Protein 3WDQ (pdb70)

Radius of gyration: 18.55 Å; Cα contacts (8 Å, |Δi|>4): 773; chains: 1; bounding box: 43×51×52 Å

CATH classification: 3.20.20.80

Nearest PDB structures (foldseek):
  3wdr-assembly1_A  TM=1.003E+00  e=2.068E-74  Symbiotic protist of Reticulitermes speratus
  3zm8-assembly1_A  TM=8.825E-01  e=1.360E-32  Podospora anserina S mat+
  6hpf-assembly1_A  TM=9.071E-01  e=1.984E-31  Yunnania penicillata
  6ueh-assembly1_A  TM=8.825E-01  e=6.113E-30  metagenome
  2qha-assembly2_B  TM=8.069E-01  e=5.861E-24  unclassified

Organism: NCBI:txid356864

Sequence (329 aa):
QDWNISSSPVTPSPSAGAQQKLYSFLVQNFQKKIISGAMTLQGGDEESAQTKKEPDWLQQNAGHRPALVGLDFFQTGKGEEWYYNDSRFSKQVVVNGAKKSYWQKGGIPALCWHWRDPSKDTDAFYSPSSGNSATQFDADQAVKSGTAENKAILQDLAVIADQLQDLRDAGVAVLWRPLHEASGKWFWWGYKGADALKKLLWKIEFDYFVKERNNLNNLIWVFTAGTPIEEGIADDWYPGDDMMVDVIGMDIYATQGDHATQQDYFNQCKSSIFKGRKIVAMSECGSVPEEPDLAAPWSFFMPWYNNNYCIPEGSNPYNSLEFWKKTMSSSLVITLDNMPGW

Secondary structure (DSSP, 8-state):
------SS-SSSS--HHHHHHHHHHHHHTTT-EE-EEE---SS-GGGGGHHHHHHHHHHSS-BSEEEEE---SSTT-HHHHT-TTTTTHHHHHHHHHHHTT-EEEEE-----TTSSSS--B-TTSSSS-----HHHHTSTTSHHHHHHHHHHHHHHHHHHHHHHTT--EEEE-STTGGG--BHHHHT-HHHHHHHHHHHHIIIIIIS----EEEEEE--SS-TTGGGG---TTS-SEEEEEE-PSTT-----HHHHHHHHHHTTT-SEEEEEEESSPPPP-TTS--SBEEE-SGGGTS--SSS-SS-HHHHHHHHH-TTEEBGGG----

Structure (mmCIF, N/CA/C/O backbone):
data_3WDQ
#
_entry.id   3WDQ
#
_cell.length_a   45.503
_cell.length_b   61.405
_cell.length_c   57.806
_cell.angle_alpha   90.00
_cell.angle_beta   92.74
_cell.angle_gamma   90.00
#
_symmetry.space_group_name_H-M   'P 1 21 1'
#
loop_
_entity.id
_entity.type
_entity.pdbx_description
1 polymer Beta-mannanase
2 non-polymer 2-acetamido-2-deoxy-beta-D-glucopyranose
3 non-polymer 'SODIUM ION'
4 non-polymer 'MAGNESIUM ION'
5 water water
#
loop_
_atom_site.group_PDB
_atom_site.id
_atom_site.type_symbol
_atom_site.label_atom_id
_atom_site.label_alt_id
_atom_site.label_comp_id
_atom_site.label_asym_id
_atom_site.label_entity_id
_atom_site.label_seq_id
_atom_site.pdbx_PDB_ins_code
_atom_site.Cartn_x
_atom_site.Cartn_y
_atom_site.Cartn_z
_atom_site.occupancy
_atom_site.B_iso_or_equiv
_atom_site.auth_seq_id
_atom_site.auth_comp_id
_atom_site.auth_asym_id
_atom_site.auth_atom_id
_atom_site.pdbx_PDB_model_num
ATOM 1 N N . GLN A 1 26 ? 32.406 57.766 38.445 1.00 35.60 15 GLN A N 1
ATOM 2 C CA . GLN A 1 26 ? 32.703 57.453 39.878 1.00 36.29 15 GLN A CA 1
ATOM 3 C C . GLN A 1 26 ? 34.097 56.829 40.058 1.00 33.63 15 GLN A C 1
ATOM 4 O O . GLN A 1 26 ? 34.522 55.964 39.279 1.00 29.38 15 GLN A O 1
ATOM 10 N N . ASP A 1 27 ? 34.782 57.278 41.108 1.00 31.79 16 ASP A N 1
ATOM 11 C CA . ASP A 1 27 ? 36.070 56.727 41.504 1.00 29.76 16 ASP A CA 1
ATOM 12 C C . ASP A 1 27 ? 35.959 55.291 42.014 1.00 24.98 16 ASP A C 1
ATOM 13 O O . ASP A 1 27 ? 34.986 54.925 42.657 1.00 25.20 16 ASP A O 1
ATOM 18 N N . TRP A 1 28 ? 36.969 54.478 41.734 1.00 19.85 17 TRP A N 1
ATOM 19 C CA . TRP A 1 28 ? 37.170 53.241 42.477 1.00 17.37 17 TRP A CA 1
ATOM 20 C C . TRP A 1 28 ? 37.652 53.553 43.894 1.00 17.70 17 TRP A C 1
ATOM 21 O O . TRP A 1 28 ? 38.371 54.543 44.113 1.00 18.54 17 TRP A O 1
ATOM 32 N N . ASN A 1 29 ? 37.308 52.687 44.837 1.00 16.52 18 ASN A N 1
ATOM 33 C CA . ASN A 1 29 ? 37.585 52.876 46.247 1.00 17.32 18 ASN A CA 1
ATOM 34 C C . ASN A 1 29 ? 37.791 51.525 46.903 1.00 16.53 18 ASN A C 1
ATOM 35 O O . ASN A 1 29 ? 37.014 51.095 47.739 1.00 15.32 18 ASN A O 1
ATOM 40 N N . ILE A 1 30 ? 38.861 50.849 46.504 1.00 16.49 19 ILE A N 1
ATOM 41 C CA . ILE A 1 30 ? 39.127 49.476 46.910 1.00 16.96 19 ILE A CA 1
ATOM 42 C C . ILE A 1 30 ? 40.082 49.435 48.086 1.00 17.31 19 ILE A C 1
ATOM 43 O O . ILE A 1 30 ? 41.114 50.099 48.064 1.00 20.00 19 ILE A O 1
ATOM 48 N N . SER A 1 31 ? 39.771 48.624 49.092 1.00 17.86 20 SER A N 1
ATOM 49 C CA . SER A 1 31 ? 40.678 48.465 50.233 1.00 18.46 20 SER A CA 1
ATOM 50 C C . SER A 1 31 ? 41.934 47.726 49.837 1.00 18.74 20 SER A C 1
ATOM 51 O O . SER A 1 31 ? 41.868 46.749 49.075 1.00 18.23 20 SER A O 1
ATOM 54 N N . SER A 1 32 ? 43.083 48.150 50.353 1.00 18.26 21 SER A N 1
ATOM 55 C CA . SER A 1 32 ? 44.342 47.434 50.105 1.00 18.60 21 SER A CA 1
ATOM 56 C C . SER A 1 32 ? 44.520 46.195 50.986 1.00 17.16 21 SER A C 1
ATOM 57 O O . SER A 1 32 ? 45.449 45.387 50.773 1.00 18.11 21 SER A O 1
ATOM 60 N N . SER A 1 33 ? 43.658 46.035 51.995 1.00 18.38 22 SER A N 1
ATOM 61 C CA . SER A 1 33 ? 43.635 44.810 52.775 1.00 18.38 22 SER A CA 1
ATOM 62 C C . SER A 1 33 ? 42.301 44.088 52.639 1.00 15.50 22 SER A C 1
ATOM 63 O O . SER A 1 33 ? 41.258 44.695 52.391 1.00 15.65 22 SER A O 1
ATOM 66 N N . PRO A 1 34 ? 42.355 42.776 52.812 1.00 14.23 23 PRO A N 1
ATOM 67 C CA . PRO A 1 34 ? 41.138 41.977 52.702 1.00 14.10 23 PRO A CA 1
ATOM 68 C C . PRO A 1 34 ? 40.272 42.129 53.951 1.00 13.49 23 PRO A C 1
ATOM 69 O O . PRO A 1 34 ? 40.681 42.758 54.964 1.00 14.72 23 PRO A O 1
ATOM 73 N N . VAL A 1 35 ? 39.085 41.541 53.914 1.00 12.64 24 VAL A N 1
ATOM 74 C CA . VAL A 1 35 ? 38.150 41.701 55.050 1.00 13.32 24 VAL A CA 1
ATOM 75 C C . VAL A 1 35 ? 38.525 40.896 56.282 1.00 13.60 24 VAL A C 1
ATOM 76 O O . VAL A 1 35 ? 38.131 41.242 57.403 1.00 14.16 24 VAL A O 1
ATOM 80 N N . THR A 1 36 ? 39.326 39.865 56.105 1.00 13.67 25 THR A N 1
ATOM 81 C CA . THR A 1 36 ? 39.738 39.011 57.208 1.00 14.57 25 THR A CA 1
ATOM 82 C C . THR A 1 36 ? 40.709 39.778 58.090 1.00 15.77 25 THR A C 1
ATOM 83 O O . THR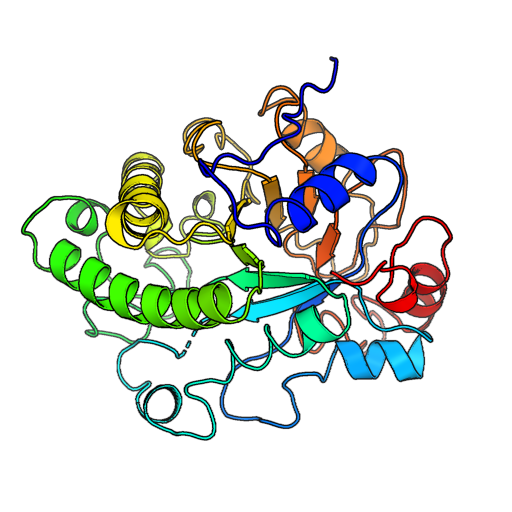 A 1 36 ? 41.713 40.279 57.604 1.00 16.38 25 THR A O 1
ATOM 87 N N . PRO A 1 37 ? 40.417 39.877 59.404 1.00 16.64 26 PRO A N 1
ATOM 88 C CA . PRO A 1 37 ? 41.440 40.484 60.267 1.00 17.95 26 PRO A CA 1
ATOM 89 C C . PRO A 1 37 ? 42.694 39.574 60.365 1.00 17.31 26 PRO A C 1
ATOM 90 O O . PRO A 1 37 ? 42.577 38.374 60.365 1.00 20.40 26 PRO A O 1
ATOM 94 N N . SER A 1 38 ? 43.873 40.157 60.407 1.00 18.29 27 SER A N 1
ATOM 95 C CA . SER A 1 38 ? 45.101 39.397 60.455 1.00 17.78 27 SER A CA 1
ATOM 96 C C . SER A 1 38 ? 45.124 38.296 59.397 1.00 16.20 27 SER A C 1
ATOM 97 O O . SER A 1 38 ? 45.273 37.116 59.718 1.00 15.71 27 SER A O 1
ATOM 100 N N . PRO A 1 39 ? 45.021 38.712 58.127 1.00 14.85 28 PRO A N 1
ATOM 101 C CA . PRO A 1 39 ? 45.097 37.731 57.071 1.00 14.12 28 PRO A CA 1
ATOM 102 C C . PRO A 1 39 ? 46.441 37.002 57.074 1.00 13.70 28 PRO A C 1
ATOM 103 O O . PRO A 1 39 ? 47.478 37.583 57.470 1.00 14.43 28 PRO A O 1
ATOM 107 N N . SER A 1 40 ? 46.464 35.760 56.624 1.00 13.30 29 SER A N 1
ATOM 108 C CA . SER A 1 40 ? 47.714 35.042 56.484 1.00 13.02 29 SER A CA 1
ATOM 109 C C . SER A 1 40 ? 48.638 35.768 55.515 1.00 13.36 29 SER A C 1
ATOM 110 O O . SER A 1 40 ? 48.201 36.557 54.686 1.00 12.95 29 SER A O 1
ATOM 113 N N . ALA A 1 41 ? 49.938 35.486 55.612 1.00 13.59 30 ALA A N 1
ATOM 114 C CA . ALA A 1 41 ? 50.904 36.059 54.683 1.00 14.25 30 ALA A CA 1
ATOM 115 C C . ALA A 1 41 ? 50.494 35.755 53.251 1.00 13.49 30 ALA A C 1
ATOM 116 O O . ALA A 1 41 ? 50.539 36.629 52.385 1.00 13.64 30 ALA A O 1
ATOM 118 N N . GLY A 1 42 ? 50.095 34.513 52.992 1.00 12.86 31 GLY A N 1
ATOM 119 C CA . GLY A 1 42 ? 49.660 34.135 51.651 1.00 12.11 31 GLY A CA 1
ATOM 120 C C . GLY A 1 42 ? 48.419 34.881 51.179 1.00 11.76 31 GLY A C 1
ATOM 121 O O . GLY A 1 42 ? 48.344 35.305 50.021 1.00 11.58 31 GLY A O 1
ATOM 122 N N . ALA A 1 43 ? 47.457 35.084 52.072 1.00 11.59 32 ALA A N 1
ATOM 123 C CA . ALA A 1 43 ? 46.246 35.818 51.701 1.00 12.36 32 ALA A CA 1
ATOM 124 C C . ALA A 1 43 ? 46.526 37.281 51.432 1.00 12.46 32 ALA A C 1
ATOM 125 O O . ALA A 1 43 ? 45.933 37.877 50.509 1.00 12.69 32 ALA A O 1
ATOM 127 N N A GLN A 1 44 ? 47.423 37.862 52.233 0.50 12.73 33 GLN A N 1
ATOM 128 N N B GLN A 1 44 ? 47.415 37.904 52.195 0.50 12.54 33 GLN A N 1
ATOM 129 C CA A GLN A 1 44 ? 47.924 39.217 52.030 0.50 13.14 33 GLN A CA 1
ATOM 130 C CA B GLN A 1 44 ? 47.730 39.282 51.889 0.50 12.94 33 GLN A CA 1
ATOM 131 C C A GLN A 1 44 ? 48.503 39.364 50.616 0.50 12.85 33 GLN A C 1
ATOM 132 C C B GLN A 1 44 ? 48.493 39.387 50.554 0.50 12.64 33 GLN A C 1
ATOM 133 O O A GLN A 1 44 ? 48.161 40.302 49.863 0.50 13.17 33 GLN A O 1
ATOM 134 O O B GLN A 1 44 ? 48.256 40.337 49.775 0.50 12.73 33 GLN A O 1
ATOM 145 N N . LYS A 1 45 ? 49.381 38.426 50.274 1.00 12.50 34 LYS A N 1
ATOM 146 C CA . LYS A 1 45 ? 50.075 38.448 49.000 1.00 12.46 34 LYS A CA 1
ATOM 147 C C . LYS A 1 45 ? 49.083 38.276 47.846 1.00 11.16 34 LYS A C 1
ATOM 148 O O . LYS A 1 45 ? 49.161 38.980 46.827 1.00 11.93 34 LYS A O 1
ATOM 154 N N . LEU A 1 46 ? 48.167 37.320 47.979 1.00 11.68 35 LEU A N 1
ATOM 155 C CA . LEU A 1 46 ? 47.177 37.065 46.941 1.00 11.48 35 LEU A CA 1
ATOM 156 C C . LEU A 1 46 ? 46.257 38.269 46.745 1.00 10.64 35 LEU A C 1
ATOM 157 O O . LEU A 1 46 ? 46.051 38.738 45.622 1.00 10.42 35 LEU A O 1
ATOM 162 N N . TYR A 1 47 ? 45.740 38.836 47.822 1.00 10.48 36 TYR A N 1
ATOM 163 C CA . TYR A 1 47 ? 44.867 39.987 47.728 1.00 10.85 36 TYR A CA 1
ATOM 164 C C . TYR A 1 47 ? 45.612 41.168 47.106 1.00 11.00 36 TYR A C 1
ATOM 165 O O . TYR A 1 47 ? 45.062 41.858 46.245 1.00 11.32 36 TYR A O 1
ATOM 174 N N . SER A 1 48 ? 46.837 41.435 47.565 1.00 11.76 37 SER A N 1
ATOM 175 C CA . SER A 1 48 ? 47.620 42.507 46.988 1.00 11.95 37 SER A CA 1
ATOM 176 C C . SER A 1 48 ? 47.880 42.314 45.523 1.00 12.11 37 SER A C 1
ATOM 177 O O . SER A 1 48 ? 47.870 43.281 44.771 1.00 12.10 37 SER A O 1
ATOM 180 N N . PHE A 1 49 ? 48.157 41.076 45.106 1.00 11.59 38 PHE A N 1
ATOM 181 C CA . PHE A 1 49 ? 48.341 40.789 43.700 1.00 11.35 38 PHE A CA 1
ATOM 182 C C . PHE A 1 49 ? 47.066 41.159 42.910 1.00 10.96 38 PHE A C 1
ATOM 183 O O . PHE A 1 49 ? 47.118 41.759 41.822 1.00 11.12 38 PHE A O 1
ATOM 191 N N . LEU A 1 50 ? 45.920 40.751 43.434 1.00 11.13 39 LEU A N 1
ATOM 192 C CA . LEU A 1 50 ? 44.668 41.117 42.781 1.00 11.35 39 LEU A CA 1
ATOM 193 C C . LEU A 1 50 ? 44.465 42.638 42.719 1.00 11.75 39 LEU A C 1
ATOM 194 O O . LEU A 1 50 ? 44.135 43.177 41.665 1.00 11.28 39 LEU A O 1
ATOM 199 N N . VAL A 1 51 ? 44.681 43.333 43.830 1.00 11.67 40 VAL A N 1
ATOM 200 C CA . VAL A 1 51 ? 44.486 44.804 43.834 1.00 13.07 40 VAL A CA 1
ATOM 201 C C . VAL A 1 51 ? 45.441 45.490 42.865 1.00 13.14 40 VAL A C 1
ATOM 202 O O . VAL A 1 51 ? 45.034 46.395 42.132 1.00 13.94 40 VAL A O 1
ATOM 206 N N . GLN A 1 52 ? 46.704 45.082 42.882 1.00 12.51 41 GLN A N 1
ATOM 207 C CA . GLN A 1 52 ? 47.706 45.738 42.042 1.00 13.17 41 GLN A CA 1
ATOM 208 C C . GLN A 1 52 ? 47.506 45.509 40.565 1.00 12.33 41 GLN A C 1
ATOM 209 O O . GLN A 1 52 ? 47.805 46.394 39.748 1.00 13.62 41 GLN A O 1
ATOM 215 N N . ASN A 1 53 ? 46.979 44.337 40.173 1.00 11.35 42 ASN A N 1
ATOM 216 C CA . ASN A 1 53 ? 46.773 44.026 38.768 1.00 11.17 42 ASN A CA 1
ATOM 217 C C . ASN A 1 53 ? 45.375 44.384 38.248 1.00 11.28 42 ASN A C 1
ATOM 218 O O . ASN A 1 53 ? 45.182 44.530 37.039 1.00 11.13 42 ASN A O 1
ATOM 223 N N . PHE A 1 54 ? 44.441 44.602 39.160 1.00 11.05 43 PHE A N 1
ATOM 224 C CA . PHE A 1 54 ? 43.077 44.950 38.756 1.00 11.18 43 PHE A CA 1
ATOM 225 C C . PHE A 1 54 ? 43.089 46.227 37.947 1.00 11.98 43 PHE A C 1
ATOM 226 O O . PHE A 1 54 ? 43.718 47.216 38.334 1.00 13.98 43 PHE A O 1
ATOM 234 N N . GLN A 1 55 ? 42.477 46.163 36.776 1.00 10.90 44 GLN A N 1
ATOM 235 C CA . GLN A 1 55 ? 42.336 47.263 35.807 1.00 12.35 44 GLN A CA 1
ATOM 236 C C . GLN A 1 55 ? 43.518 47.431 34.875 1.00 11.79 44 GLN A C 1
ATOM 237 O O . GLN A 1 55 ? 43.437 48.199 33.906 1.00 12.40 44 GLN A O 1
ATOM 243 N N . LYS A 1 56 ? 44.593 46.685 35.111 1.00 11.40 45 LYS A N 1
ATOM 244 C CA . LYS A 1 56 ? 45.775 46.718 34.235 1.00 11.76 45 LYS A CA 1
ATOM 245 C C . LYS A 1 56 ? 46.035 45.426 33.505 1.00 11.00 45 LYS A C 1
ATOM 246 O O . LYS A 1 56 ? 46.560 45.437 32.412 1.00 11.48 45 LYS A O 1
ATOM 252 N N . LYS A 1 57 ? 45.597 44.316 34.074 1.00 11.19 46 LYS A N 1
ATOM 253 C CA . LYS A 1 57 ? 45.796 42.984 33.490 1.00 11.69 46 LYS A CA 1
ATOM 254 C C . LYS A 1 57 ? 44.617 42.119 33.883 1.00 10.70 46 LYS A C 1
ATOM 255 O O . LYS A 1 57 ? 43.882 42.461 34.804 1.00 10.79 46 LYS A O 1
ATOM 261 N N . ILE A 1 58 ? 44.457 41.004 33.178 1.00 10.23 47 ILE A N 1
ATOM 262 C CA . ILE A 1 58 ? 43.341 40.071 33.377 1.00 10.50 47 ILE A CA 1
ATOM 263 C C . ILE A 1 58 ? 43.953 38.715 33.641 1.00 9.65 47 ILE A C 1
ATOM 264 O O . ILE A 1 58 ? 44.772 38.237 32.853 1.00 10.34 47 ILE A O 1
ATOM 269 N N . ILE A 1 59 ? 43.582 38.105 34.754 1.00 9.60 48 ILE A N 1
ATOM 270 C CA . ILE A 1 59 ? 44.146 36.819 35.167 1.00 9.49 48 ILE A CA 1
ATOM 271 C C . ILE A 1 59 ? 43.394 35.674 34.512 1.00 9.60 48 ILE A C 1
ATOM 272 O O . ILE A 1 59 ? 42.168 35.531 34.627 1.00 10.43 48 ILE A O 1
ATOM 277 N N . SER A 1 60 ? 44.125 34.831 33.780 1.00 9.34 49 SER A N 1
ATOM 278 C CA . SER A 1 60 ? 43.539 33.667 33.123 1.00 9.31 49 SER A CA 1
ATOM 279 C C . SER A 1 60 ? 43.212 32.548 34.131 1.00 9.38 49 SER A C 1
ATOM 280 O O . SER A 1 60 ? 43.977 32.295 35.041 1.00 9.90 49 SER A O 1
ATOM 283 N N . GLY A 1 61 ? 42.127 31.808 33.889 1.00 8.99 50 GLY A N 1
ATOM 284 C CA . GLY A 1 61 ? 41.682 30.755 34.776 1.00 9.04 50 GLY A CA 1
ATOM 285 C C . GLY A 1 61 ? 41.011 29.630 34.010 1.00 9.52 50 GLY A C 1
ATOM 286 O O . GLY A 1 61 ? 40.646 29.779 32.853 1.00 9.66 50 GLY A O 1
ATOM 287 N N . ALA A 1 62 ? 40.871 28.486 34.682 1.00 9.31 51 ALA A N 1
ATOM 288 C CA . ALA A 1 62 ? 40.085 27.377 34.139 1.00 9.17 51 ALA A CA 1
ATOM 289 C C . ALA A 1 62 ? 39.574 26.524 35.284 1.00 9.34 51 ALA A C 1
ATOM 290 O O . ALA A 1 62 ? 40.318 26.196 36.188 1.00 9.61 51 ALA A O 1
ATOM 292 N N . MET A 1 63 ? 38.322 26.090 35.157 1.00 9.03 52 MET A N 1
ATOM 293 C CA . MET A 1 63 ? 37.717 25.145 36.077 1.00 9.07 52 MET A CA 1
ATOM 294 C C . MET A 1 63 ? 38.157 23.731 35.734 1.00 9.36 52 MET A C 1
ATOM 295 O O . MET A 1 63 ? 38.295 23.369 34.566 1.00 9.62 52 MET A O 1
ATOM 300 N N . THR A 1 64 ? 38.262 22.915 36.776 1.00 10.08 53 THR A N 1
ATOM 301 C CA . THR A 1 64 ? 38.462 21.472 36.616 1.00 10.19 53 THR A CA 1
ATOM 302 C C . THR A 1 64 ? 37.293 20.674 37.204 1.00 10.53 53 THR A C 1
ATOM 303 O O . THR A 1 64 ? 36.474 21.268 37.914 1.00 11.24 53 THR A O 1
ATOM 307 N N . LEU A 1 65 ? 37.194 19.401 36.855 1.00 10.66 54 LEU A N 1
ATOM 308 C CA . LEU A 1 65 ? 36.115 18.505 37.298 1.00 11.08 54 LEU A CA 1
ATOM 309 C C . LEU A 1 65 ? 36.571 17.558 38.395 1.00 9.92 54 LEU A C 1
ATOM 310 O O . LEU A 1 65 ? 37.370 16.642 38.173 1.00 10.96 54 LEU A O 1
ATOM 315 N N . GLN A 1 66 ? 36.064 17.761 39.603 1.00 10.23 55 GLN A N 1
ATOM 316 C CA . GLN A 1 66 ? 36.331 16.869 40.712 1.00 10.64 55 GLN A CA 1
ATOM 317 C C . GLN A 1 66 ? 35.427 15.653 40.626 1.00 10.98 55 GLN A C 1
ATOM 318 O O . GLN A 1 66 ? 34.385 15.672 39.982 1.00 12.32 55 GLN A O 1
ATOM 324 N N . GLY A 1 67 ? 35.880 14.574 41.251 1.00 11.70 56 GLY A N 1
ATOM 325 C CA . GLY A 1 67 ? 35.188 13.290 41.197 1.00 11.88 56 GLY A CA 1
ATOM 326 C C . GLY A 1 67 ? 36.211 12.159 41.197 1.00 12.06 56 GLY A C 1
ATOM 327 O O . GLY A 1 67 ? 37.323 12.291 41.714 1.00 13.14 56 GLY A O 1
ATOM 328 N N . GLY A 1 68 ? 35.837 11.040 40.577 1.00 12.94 57 GLY A N 1
ATOM 329 C CA . GLY A 1 68 ? 36.657 9.836 40.663 1.00 14.85 57 GLY A CA 1
ATOM 330 C C . GLY A 1 68 ? 37.719 9.695 39.596 1.00 15.06 57 GLY A C 1
ATOM 331 O O . GLY A 1 68 ? 38.369 8.650 39.502 1.00 16.39 57 GLY A O 1
ATOM 332 N N . ASP A 1 69 ? 38.038 10.768 38.876 1.00 15.51 58 ASP A N 1
ATOM 333 C CA . ASP A 1 69 ? 38.971 10.714 37.726 1.00 15.76 58 ASP A CA 1
ATOM 334 C C . ASP A 1 69 ? 40.259 11.497 38.082 1.00 16.17 58 ASP A C 1
ATOM 335 O O . ASP A 1 69 ? 40.346 12.716 37.926 1.00 15.79 58 ASP A O 1
ATOM 340 N N . GLU A 1 70 ? 41.277 10.770 38.568 1.00 17.04 59 GLU A N 1
ATOM 341 C CA A GLU A 1 70 ? 42.550 11.405 38.969 0.50 17.97 59 GLU A CA 1
ATOM 342 C CA B GLU A 1 70 ? 42.554 11.313 38.951 0.50 17.74 59 GLU A CA 1
ATOM 343 C C . GLU A 1 70 ? 43.213 12.116 37.796 1.00 17.78 59 GLU A C 1
ATOM 344 O O . GLU A 1 70 ? 43.748 13.221 37.957 1.00 17.64 59 GLU A O 1
ATOM 355 N N . SER A 1 71 ? 43.178 11.518 36.599 1.00 20.24 60 SER A N 1
ATOM 356 C CA . SER A 1 71 ? 43.752 12.161 35.381 1.00 21.92 60 SER A CA 1
ATOM 357 C C . SER A 1 71 ? 43.121 13.476 34.990 1.00 23.77 60 SER A C 1
ATOM 358 O O . SER A 1 71 ? 43.745 14.333 34.330 1.00 25.82 60 SER A O 1
ATOM 361 N N . ALA A 1 72 ? 41.871 13.656 35.343 1.00 21.64 61 ALA A N 1
ATOM 362 C CA . ALA A 1 72 ? 41.139 14.855 34.972 1.00 21.28 61 ALA A CA 1
ATOM 363 C C . ALA A 1 72 ? 41.504 16.048 35.798 1.00 18.30 61 ALA A C 1
ATOM 364 O O . ALA A 1 72 ? 41.140 17.177 35.494 1.00 18.86 61 ALA A O 1
ATOM 366 N N . GLN A 1 73 ? 42.178 15.829 36.913 1.00 15.31 62 GLN A N 1
ATOM 367 C CA . GLN A 1 73 ? 42.310 16.892 37.874 1.00 14.45 62 GLN A CA 1
ATOM 368 C C . GLN A 1 73 ? 43.058 18.125 37.374 1.00 15.08 62 GLN A C 1
ATOM 369 O O . GLN A 1 73 ? 42.811 19.231 37.873 1.00 16.08 62 GLN A O 1
ATOM 375 N N . THR A 1 74 ? 43.916 17.963 36.362 1.00 13.54 63 THR A N 1
ATOM 376 C CA . THR A 1 74 ? 44.566 19.102 35.729 1.00 13.81 63 THR A CA 1
ATOM 377 C C . THR A 1 74 ? 44.367 19.130 34.209 1.00 12.17 63 THR A C 1
ATOM 378 O O . THR A 1 74 ? 45.142 19.773 33.500 1.00 11.83 63 THR A O 1
ATOM 382 N N A LYS A 1 75 ? 43.301 18.501 33.752 0.50 11.76 64 LYS A N 1
ATOM 383 N N B LYS A 1 75 ? 43.319 18.492 33.674 0.50 11.39 64 LYS A N 1
ATOM 384 C CA A LYS A 1 75 ? 43.035 18.363 32.349 0.50 11.79 64 LYS A CA 1
ATOM 385 C CA B LYS A 1 75 ? 43.207 18.378 32.203 0.50 11.13 64 LYS A CA 1
ATOM 386 C C A LYS A 1 75 ? 43.087 19.702 31.621 0.50 10.84 64 LYS A C 1
ATOM 387 C C B LYS A 1 75 ? 43.068 19.733 31.519 0.50 10.57 64 LYS A C 1
ATOM 388 O O A LYS A 1 75 ? 43.838 19.874 30.662 0.50 11.04 64 LYS A O 1
ATOM 389 O O B LYS A 1 75 ? 43.672 19.952 30.456 0.50 10.41 64 LYS A O 1
ATOM 400 N N . GLU A 1 76 ? 42.276 20.653 32.079 1.00 10.58 65 GLU A N 1
ATOM 401 C CA . GLU A 1 76 ? 42.086 21.949 31.395 1.00 10.57 65 GLU A CA 1
ATOM 402 C C . GLU A 1 76 ? 43.375 22.778 31.431 1.00 10.30 65 GLU A C 1
ATOM 403 O O . GLU A 1 76 ? 43.831 23.241 30.389 1.00 10.29 65 GLU A O 1
ATOM 409 N N . PRO A 1 77 ? 44.046 22.901 32.602 1.00 9.91 66 PRO A N 1
ATOM 410 C CA . PRO A 1 77 ? 45.327 23.613 32.578 1.00 10.65 66 PRO A CA 1
ATOM 411 C C . PRO A 1 77 ? 46.370 22.943 31.680 1.00 10.60 66 PRO A C 1
ATOM 412 O O . PRO A 1 77 ? 47.141 23.655 31.028 1.00 10.36 66 PRO A O 1
ATOM 416 N N . ASP A 1 78 ? 46.437 21.620 31.670 1.00 10.34 67 ASP A N 1
ATOM 417 C CA . ASP A 1 78 ? 47.401 20.902 30.868 1.00 11.05 67 ASP A CA 1
ATOM 418 C C . ASP A 1 78 ? 47.123 21.122 29.398 1.00 11.08 67 ASP A C 1
ATOM 419 O O . ASP A 1 78 ? 48.071 21.303 28.614 1.00 11.06 67 ASP A O 1
ATOM 424 N N . TRP A 1 79 ? 45.846 21.070 28.997 1.00 10.55 68 TRP A N 1
ATOM 425 C CA . TRP A 1 79 ? 45.491 21.337 27.610 1.00 11.02 68 TRP A CA 1
ATOM 426 C C . TRP A 1 79 ? 45.958 22.717 27.195 1.00 10.37 68 TRP A C 1
ATOM 427 O O . TRP A 1 79 ? 46.512 22.941 26.102 1.00 10.60 68 TRP A O 1
ATOM 438 N N . LEU A 1 80 ? 45.706 23.682 28.068 1.00 10.33 69 LEU A N 1
ATOM 439 C CA . LEU A 1 80 ? 46.135 25.048 27.785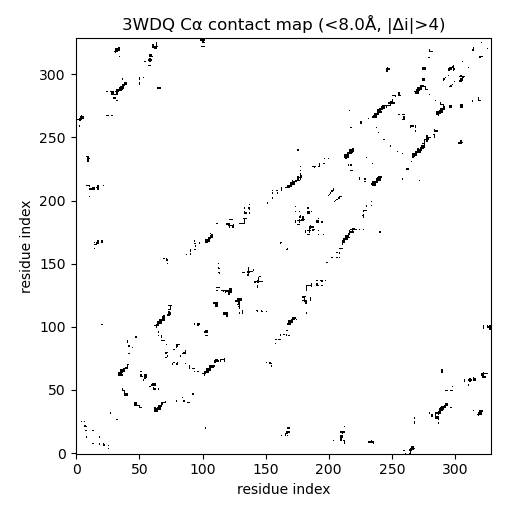 1.00 10.80 69 LEU A CA 1
ATOM 440 C C . LEU A 1 80 ? 47.645 25.181 27.650 1.00 10.58 69 LEU A C 1
ATOM 441 O O . LEU A 1 80 ? 48.126 25.844 26.712 1.00 10.76 69 LEU A O 1
ATOM 446 N N . GLN A 1 81 ? 48.410 24.511 28.490 1.00 10.94 70 GLN A N 1
ATOM 447 C CA . GLN A 1 81 ? 49.867 24.534 28.373 1.00 12.04 70 GLN A CA 1
ATOM 448 C C . GLN A 1 81 ? 50.298 24.013 27.001 1.00 11.60 70 GLN A C 1
ATOM 449 O O . GLN A 1 81 ? 51.094 24.667 26.316 1.00 11.94 70 GLN A O 1
ATOM 455 N N . GLN A 1 82 ? 49.767 22.874 26.597 1.00 11.22 71 GLN A N 1
ATOM 456 C CA . GLN A 1 82 ? 50.242 22.215 25.394 1.00 11.74 71 GLN A CA 1
ATOM 457 C C . GLN A 1 82 ? 49.780 22.925 24.144 1.00 12.06 71 GLN A C 1
ATOM 458 O O . GLN A 1 82 ? 50.491 22.950 23.157 1.00 13.22 71 GLN A O 1
ATOM 464 N N . ASN A 1 83 ? 48.571 23.474 24.164 1.00 12.07 72 ASN A N 1
ATOM 465 C CA . ASN A 1 83 ? 47.924 24.036 22.982 1.00 12.41 72 ASN A CA 1
ATOM 466 C C . ASN A 1 83 ? 48.121 25.521 22.831 1.00 12.66 72 ASN A C 1
ATOM 467 O O . ASN A 1 83 ? 48.174 26.017 21.699 1.00 12.58 72 ASN A O 1
ATOM 472 N N . ALA A 1 84 ? 48.149 26.221 23.943 1.00 12.36 73 ALA A N 1
ATOM 473 C CA . ALA A 1 84 ? 48.269 27.685 23.914 1.00 13.03 73 ALA A CA 1
ATOM 474 C C . ALA A 1 84 ? 49.557 28.199 24.491 1.00 12.83 73 ALA A C 1
ATOM 475 O O . ALA A 1 84 ? 49.801 29.421 24.506 1.00 14.93 73 ALA A O 1
ATOM 477 N N . GLY A 1 85 ? 50.410 27.302 24.973 1.00 11.76 74 GLY A N 1
ATOM 478 C CA . GLY A 1 85 ? 51.750 27.649 25.414 1.00 11.90 74 GLY A CA 1
ATOM 479 C C . GLY A 1 85 ? 51.911 28.019 26.868 1.00 12.01 74 GLY A C 1
ATOM 480 O O . GLY A 1 85 ? 53.031 28.230 27.326 1.00 13.00 74 GLY A O 1
ATOM 481 N N . HIS A 1 86 ? 50.820 28.082 27.640 1.00 11.93 75 HIS A N 1
ATOM 482 C CA . HIS A 1 86 ? 50.867 28.534 29.026 1.00 12.15 75 HIS A CA 1
ATOM 483 C C . HIS A 1 86 ? 49.693 27.951 29.798 1.00 11.72 75 HIS A C 1
ATOM 484 O O . HIS A 1 86 ? 48.583 27.896 29.287 1.00 11.81 75 HIS A O 1
ATOM 491 N N . ARG A 1 87 ? 49.937 27.620 31.046 1.00 11.56 76 ARG A N 1
ATOM 492 C CA . ARG A 1 87 ? 48.877 27.273 31.987 1.00 11.18 76 ARG A CA 1
ATOM 493 C C . ARG A 1 87 ? 48.164 28.544 32.447 1.00 10.46 76 ARG A C 1
ATOM 494 O O . ARG A 1 87 ? 48.760 29.615 32.498 1.00 10.50 76 ARG A O 1
ATOM 502 N N . PRO A 1 88 ? 46.887 28.434 32.784 1.00 9.53 77 PRO A N 1
ATOM 503 C CA . PRO A 1 88 ? 46.198 29.563 33.388 1.00 9.50 77 PRO A CA 1
ATOM 504 C C . PRO A 1 88 ? 46.803 29.862 34.749 1.00 9.60 77 PRO A C 1
ATOM 505 O O . PRO A 1 88 ? 47.334 28.977 35.445 1.00 9.24 77 PRO A O 1
ATOM 509 N N . ALA A 1 89 ? 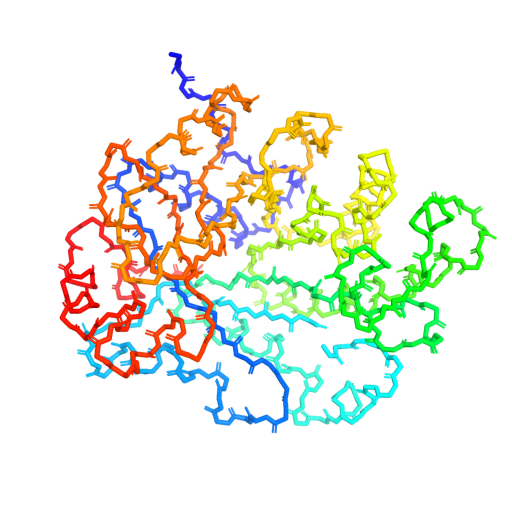46.704 31.111 35.164 1.00 9.21 78 ALA A N 1
ATOM 510 C CA . ALA A 1 89 ? 47.196 31.481 36.491 1.00 9.35 78 ALA A CA 1
ATOM 511 C C . ALA A 1 89 ? 46.326 30.977 37.631 1.00 9.52 78 ALA A C 1
ATOM 512 O O . ALA A 1 89 ? 46.814 30.778 38.726 1.00 10.54 78 ALA A O 1
ATOM 514 N N . LEU A 1 90 ? 45.050 30.785 37.326 1.00 9.21 79 LEU A N 1
ATOM 515 C CA . LEU A 1 90 ? 44.016 30.376 38.288 1.00 9.11 79 LEU A CA 1
ATOM 516 C C . LEU A 1 90 ? 43.404 29.021 37.860 1.00 9.15 79 LEU A C 1
ATOM 517 O O . LEU A 1 90 ? 43.176 28.772 36.681 1.00 9.79 79 LEU A O 1
ATOM 522 N N . VAL A 1 91 ? 43.218 28.167 38.858 1.00 9.01 80 VAL A N 1
ATOM 523 C CA . VAL A 1 91 ? 42.549 26.882 38.688 1.00 9.11 80 VAL A CA 1
ATOM 524 C C . VAL A 1 91 ? 41.340 26.811 39.606 1.00 9.43 80 VAL A C 1
ATOM 525 O O . VAL A 1 91 ? 41.415 27.176 40.774 1.00 9.72 80 VAL A O 1
ATOM 529 N N . GLY A 1 92 ? 40.241 26.308 39.056 1.00 9.11 81 GLY A N 1
ATOM 530 C CA . GLY A 1 92 ? 38.987 26.144 39.822 1.00 9.33 81 GLY A CA 1
ATOM 531 C C . GLY A 1 92 ? 38.783 24.731 40.337 1.00 8.88 81 GLY A C 1
ATOM 532 O O . GLY A 1 92 ? 39.012 23.765 39.586 1.00 9.48 81 GLY A O 1
ATOM 533 N N . LEU A 1 93 ? 38.392 24.641 41.598 1.00 9.20 82 LEU A N 1
ATOM 534 C CA . LEU A 1 93 ? 38.144 23.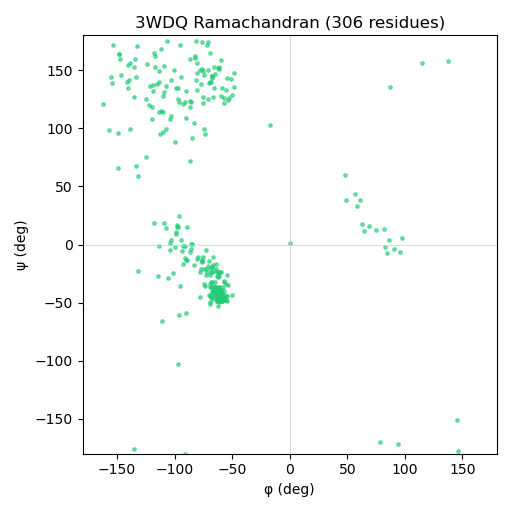385 42.299 1.00 10.25 82 LEU A CA 1
ATOM 535 C C . LEU A 1 93 ? 36.840 23.513 43.085 1.00 9.53 82 LEU A C 1
ATOM 536 O O . LEU A 1 93 ? 36.453 24.596 43.500 1.00 9.64 82 LEU A O 1
ATOM 541 N N . ASP A 1 94 ? 36.164 22.381 43.306 1.00 9.49 83 ASP A N 1
ATOM 542 C CA . ASP A 1 94 ? 34.818 22.318 43.905 1.00 9.94 83 ASP A CA 1
ATOM 543 C C . ASP A 1 94 ? 34.743 21.217 44.955 1.00 9.04 83 ASP A C 1
ATOM 544 O O . ASP A 1 94 ? 35.116 20.084 44.673 1.00 9.44 83 ASP A O 1
ATOM 549 N N . PHE A 1 95 ? 34.306 21.576 46.153 1.00 9.44 84 PHE A N 1
ATOM 550 C CA . PHE A 1 95 ? 34.037 20.627 47.262 1.00 9.31 84 PHE A CA 1
ATOM 551 C C . PHE A 1 95 ? 32.730 19.787 47.112 1.00 9.86 84 PHE A C 1
ATOM 552 O O . PHE A 1 95 ? 32.325 19.144 48.089 1.00 9.90 84 PHE A O 1
ATOM 569 N N . PHE A 1 97 ? 31.741 16.922 46.212 1.00 10.66 86 PHE A N 1
ATOM 570 C CA . PHE A 1 97 ? 31.652 15.529 46.691 1.00 10.79 86 PHE A CA 1
ATOM 571 C C . PHE A 1 97 ? 32.197 15.320 48.096 1.00 11.25 86 PHE A C 1
ATOM 572 O O . PHE A 1 97 ? 32.189 14.187 48.593 1.00 11.11 86 PHE A O 1
ATOM 580 N N . GLN A 1 98 ? 32.657 16.388 48.731 1.00 10.58 87 GLN A N 1
ATOM 581 C CA . GLN A 1 98 ? 33.277 16.276 50.033 1.00 10.92 87 GLN A CA 1
ATOM 582 C C . GLN A 1 98 ? 32.297 15.901 51.162 1.00 11.32 87 GLN A C 1
ATOM 583 O O . GLN A 1 98 ? 32.705 15.374 52.193 1.00 12.38 87 GLN A O 1
ATOM 589 N N . THR A 1 99 ? 31.029 16.270 50.937 1.00 10.92 88 THR A N 1
ATOM 590 C CA . THR A 1 99 ? 29.925 15.895 51.823 1.00 11.33 88 THR A CA 1
ATOM 591 C C . THR A 1 99 ? 28.746 15.512 50.969 1.00 11.52 88 THR A C 1
ATOM 592 O O . THR A 1 99 ? 28.672 15.894 49.784 1.00 12.84 88 THR A O 1
ATOM 596 N N . GLY A 1 100 ? 27.858 14.707 51.545 1.00 11.90 89 GLY A N 1
ATOM 597 C CA . GLY A 1 100 ? 26.584 14.436 50.926 1.00 11.82 89 GLY A CA 1
ATOM 598 C C . GLY A 1 100 ? 26.169 12.995 50.999 1.00 12.10 89 GLY A C 1
ATOM 599 O O . GLY A 1 100 ? 27.007 12.083 51.073 1.00 12.38 89 GLY A O 1
ATOM 600 N N . LYS A 1 101 ? 24.864 12.799 50.870 1.00 12.55 90 LYS A N 1
ATOM 601 C CA . LYS A 1 101 ? 24.265 11.477 50.810 1.00 13.11 90 LYS A CA 1
ATOM 602 C C . LYS A 1 101 ? 24.920 10.648 49.720 1.00 12.67 90 LYS A C 1
ATOM 603 O O . LYS A 1 101 ? 24.989 11.057 48.552 1.00 13.09 90 LYS A O 1
ATOM 609 N N . GLY A 1 102 ? 25.442 9.486 50.077 1.00 14.41 91 GLY A N 1
ATOM 610 C CA . GLY A 1 102 ? 25.958 8.569 49.088 1.00 14.92 91 GLY A CA 1
ATOM 611 C C . GLY A 1 102 ? 27.303 8.973 48.502 1.00 14.47 91 GLY A C 1
ATOM 612 O O . GLY A 1 102 ? 27.745 8.340 47.552 1.00 16.12 91 GLY A O 1
ATOM 613 N N . GLU A 1 103 ? 27.989 9.952 49.100 1.00 13.80 92 GLU A N 1
ATOM 614 C CA . GLU A 1 103 ? 29.275 10.428 48.546 1.00 14.13 92 GLU A CA 1
ATOM 615 C C . GLU A 1 103 ? 30.481 9.805 49.257 1.00 14.20 92 GLU A C 1
ATOM 616 O O . GLU A 1 103 ? 31.612 10.262 49.090 1.00 13.68 92 GLU A O 1
ATOM 622 N N . GLU A 1 104 ? 30.249 8.791 50.089 1.00 14.98 93 GLU A N 1
ATOM 623 C CA . GLU A 1 104 ? 31.326 8.098 50.810 1.00 15.85 93 GLU A CA 1
ATOM 624 C C . GLU A 1 104 ? 32.418 7.588 49.902 1.00 14.30 93 GLU A C 1
ATOM 625 O O . GLU A 1 104 ? 33.583 7.599 50.299 1.00 14.81 93 GLU A O 1
ATOM 631 N N . TRP A 1 105 ? 32.060 7.156 48.702 1.00 13.99 94 TRP A N 1
ATOM 632 C CA . TRP A 1 105 ? 33.039 6.680 47.718 1.00 13.74 94 TRP A CA 1
ATOM 633 C C . TRP A 1 105 ? 34.134 7.731 47.446 1.00 13.51 94 TRP A C 1
ATOM 634 O O . TRP A 1 105 ? 35.224 7.392 47.059 1.00 14.69 94 TRP A O 1
ATOM 645 N N . TYR A 1 106 ? 33.804 9.001 47.643 1.00 12.86 95 TYR A N 1
ATOM 646 C CA . TYR A 1 106 ? 34.732 10.098 47.462 1.00 12.23 95 TYR A CA 1
ATOM 647 C C . TYR A 1 106 ? 35.364 10.498 48.778 1.00 12.94 95 TYR A C 1
ATOM 648 O O . TYR A 1 106 ? 36.593 10.428 48.932 1.00 12.67 95 TYR A O 1
ATOM 657 N N . TYR A 1 107 ? 34.557 10.925 49.772 1.00 12.60 96 TYR A N 1
ATOM 658 C CA . TYR A 1 107 ? 35.132 11.543 50.953 1.00 14.92 96 TYR A CA 1
ATOM 659 C C . TYR A 1 107 ? 35.773 10.568 51.918 1.00 15.76 96 TYR A C 1
ATOM 660 O O . TYR A 1 107 ? 36.513 11.015 52.789 1.00 17.85 96 TYR A O 1
ATOM 669 N N . ASN A 1 108 ? 35.504 9.271 51.772 1.00 15.74 97 ASN A N 1
ATOM 670 C CA . ASN A 1 108 ? 36.172 8.221 52.524 1.00 17.16 97 ASN A CA 1
ATOM 671 C C . ASN A 1 108 ? 37.162 7.397 51.724 1.00 17.17 97 ASN A C 1
ATOM 672 O O . ASN A 1 108 ? 37.616 6.362 52.179 1.00 18.82 97 ASN A O 1
ATOM 677 N N . ASP A 1 109 ? 37.535 7.864 50.542 1.00 16.20 98 ASP A N 1
ATOM 678 C CA . ASP A 1 109 ? 38.542 7.149 49.777 1.00 18.06 98 ASP A CA 1
ATOM 679 C C . ASP A 1 109 ? 39.791 8.003 49.775 1.00 18.21 98 ASP A C 1
ATOM 680 O O . ASP A 1 109 ? 39.719 9.167 49.427 1.00 21.07 98 ASP A O 1
ATOM 685 N N . SER A 1 110 ? 40.935 7.426 50.155 1.00 17.57 99 SER A N 1
ATOM 686 C CA . SER A 1 110 ? 42.195 8.177 50.150 1.00 19.49 99 SER A CA 1
ATOM 687 C C . SER A 1 110 ? 42.587 8.731 48.741 1.00 18.78 99 SER A C 1
ATOM 688 O O . SER A 1 110 ? 43.318 9.716 48.616 1.00 23.15 99 SER A O 1
ATOM 691 N N . ARG A 1 111 ? 42.087 8.125 47.682 1.00 21.04 100 ARG A N 1
ATOM 692 C CA . ARG A 1 111 ? 42.392 8.639 46.340 1.00 22.20 100 ARG A CA 1
ATOM 693 C C . ARG A 1 111 ? 41.730 9.988 46.046 1.00 20.79 100 ARG A C 1
ATOM 694 O O . ARG A 1 111 ? 42.195 10.696 45.145 1.00 22.19 100 ARG A O 1
ATOM 702 N N . PHE A 1 112 ? 40.666 10.332 46.797 1.00 16.64 101 PHE A N 1
ATOM 703 C CA . PHE A 1 112 ? 39.763 11.472 46.496 1.00 15.14 101 PHE A CA 1
ATOM 704 C C . PHE A 1 112 ? 39.480 12.397 47.692 1.00 15.17 101 PHE A C 1
ATOM 705 O O . PHE A 1 112 ? 39.126 13.574 47.492 1.00 15.23 101 PHE A O 1
ATOM 713 N N . SER A 1 113 ? 39.620 11.935 48.922 1.00 15.04 102 SER A N 1
ATOM 714 C CA . SER A 1 113 ? 39.225 12.739 50.059 1.00 15.94 102 SER A CA 1
ATOM 715 C C . SER A 1 113 ? 40.115 13.985 50.214 1.00 14.86 102 SER A C 1
ATOM 716 O O . SER A 1 113 ? 39.744 14.889 50.955 1.00 14.47 102 SER A O 1
ATOM 719 N N . LYS A 1 114 ? 41.299 13.992 49.580 1.00 13.90 103 LYS A N 1
ATOM 720 C CA . LYS A 1 114 ? 42.190 15.151 49.598 1.00 14.13 103 LYS A CA 1
ATOM 721 C C . LYS A 1 114 ? 42.418 15.718 48.204 1.00 12.79 103 LYS A C 1
ATOM 722 O O . LYS A 1 114 ? 43.324 16.518 47.970 1.00 12.88 103 LYS A O 1
ATOM 728 N N . GLN A 1 115 ? 41.545 15.381 47.280 1.00 12.24 104 GLN A N 1
ATOM 729 C CA . GLN A 1 115 ? 41.662 15.819 45.935 1.00 12.68 104 GLN A CA 1
ATOM 730 C C . GLN A 1 115 ? 41.636 17.352 45.829 1.00 12.39 104 GLN A C 1
ATOM 731 O O . GLN A 1 115 ? 42.471 18.003 45.131 1.00 14.01 104 GLN A O 1
ATOM 737 N N . VAL A 1 116 ? 40.717 18.023 46.531 1.00 11.92 105 VAL A N 1
ATOM 738 C CA . VAL A 1 116 ? 40.640 19.468 46.485 1.00 11.49 105 VAL A CA 1
ATOM 739 C C . VAL A 1 116 ? 41.841 20.125 47.170 1.00 10.92 105 VAL A C 1
ATOM 740 O O . VAL A 1 116 ? 42.485 21.023 46.614 1.00 11.42 105 VAL A O 1
ATOM 744 N N . VAL A 1 117 ? 42.163 19.704 48.379 1.00 10.85 106 VAL A N 1
ATOM 745 C CA A VAL A 1 117 ? 43.330 20.217 49.096 0.50 10.75 106 VAL A CA 1
ATOM 746 C CA B VAL A 1 117 ? 43.312 20.322 49.026 0.50 11.80 106 VAL A CA 1
ATOM 747 C C . VAL A 1 117 ? 44.603 20.049 48.261 1.00 11.41 106 VAL A C 1
ATOM 748 O O . VAL A 1 117 ? 45.419 20.967 48.123 1.00 11.04 106 VAL A O 1
ATOM 755 N N . ASN A 1 118 ? 44.792 18.862 47.724 1.00 11.53 107 ASN A N 1
ATOM 756 C CA . ASN A 1 118 ? 46.012 18.596 46.962 1.00 12.86 107 ASN A CA 1
ATOM 757 C C . ASN A 1 118 ? 46.087 19.353 45.666 1.00 12.03 107 ASN A C 1
ATOM 758 O O . ASN A 1 118 ? 47.146 19.886 45.306 1.00 12.07 107 ASN A O 1
ATOM 763 N N . GLY A 1 119 ? 44.955 19.515 44.995 1.00 11.47 108 GLY A N 1
ATOM 764 C CA . GLY A 1 119 ? 44.926 20.310 43.777 1.00 11.52 108 GLY A CA 1
ATOM 765 C C . GLY A 1 119 ? 45.230 21.767 44.072 1.00 11.33 108 GLY A C 1
ATOM 766 O O . GLY A 1 119 ? 45.955 22.442 43.337 1.00 11.66 108 GLY A O 1
ATOM 767 N N . ALA A 1 120 ? 44.690 22.290 45.165 1.00 10.94 109 ALA A N 1
ATOM 768 C CA . ALA A 1 120 ? 44.953 23.674 45.550 1.00 10.95 109 ALA A CA 1
ATOM 769 C C . ALA A 1 120 ? 46.411 23.864 45.960 1.00 11.22 109 ALA A C 1
ATOM 770 O O . ALA A 1 120 ? 47.088 24.826 45.532 1.00 11.77 109 ALA A O 1
ATOM 772 N N . LYS A 1 121 ? 46.923 22.966 46.793 1.00 11.59 110 LYS A N 1
ATOM 773 C CA A LYS A 1 121 ? 48.334 22.985 47.233 0.50 11.60 110 LYS A CA 1
ATOM 774 C CA B LYS A 1 121 ? 48.303 23.097 47.225 0.50 12.13 110 LYS A CA 1
ATOM 775 C C . LYS A 1 121 ? 49.254 22.972 46.028 1.00 11.44 110 LYS A C 1
ATOM 776 O O . LYS A 1 121 ? 50.200 23.743 45.938 1.00 11.20 110 LYS A O 1
ATOM 787 N N . SER A 1 122 ? 49.000 22.074 45.112 1.00 11.40 111 SER A N 1
ATOM 788 C CA . SER A 1 122 ? 49.840 21.904 43.926 1.00 11.84 111 SER A CA 1
ATOM 789 C C . SER A 1 122 ? 49.871 23.164 43.092 1.00 11.49 111 SER A C 1
ATOM 790 O O . SER A 1 122 ? 50.952 23.661 42.706 1.00 12.31 111 SER A O 1
ATOM 793 N N . TYR A 1 123 ? 48.706 23.778 42.837 1.00 10.45 112 TYR A N 1
ATOM 794 C CA . TYR A 1 123 ? 48.681 24.984 42.019 1.00 10.62 112 TYR A CA 1
ATOM 795 C C . TYR A 1 123 ? 49.327 26.162 42.740 1.00 9.71 112 TYR A C 1
ATOM 796 O O . TYR A 1 123 ? 50.098 26.909 42.134 1.00 10.71 112 TYR A O 1
ATOM 805 N N . TRP A 1 124 ? 49.021 26.351 44.011 1.00 10.21 113 TRP A N 1
ATOM 806 C CA . TRP A 1 124 ? 49.660 27.381 44.830 1.00 10.71 113 TRP A CA 1
ATOM 807 C C . TRP A 1 124 ? 51.172 27.223 44.825 1.00 11.24 113 TRP A C 1
ATOM 808 O O . TRP A 1 124 ? 51.908 28.209 44.679 1.00 10.67 113 TRP A O 1
ATOM 819 N N . GLN A 1 125 ? 51.664 26.000 44.967 1.00 11.37 114 GLN A N 1
ATOM 820 C CA . GLN A 1 125 ? 53.111 25.791 45.015 1.00 12.37 114 GLN A CA 1
ATOM 821 C C . GLN A 1 125 ? 53.787 26.148 43.706 1.00 12.28 114 GLN A C 1
ATOM 822 O O . GLN A 1 125 ? 54.960 26.539 43.714 1.00 12.45 114 GLN A O 1
ATOM 828 N N . LYS A 1 126 ? 53.065 26.142 42.604 1.00 11.69 115 LYS A N 1
ATOM 829 C CA . LYS A 1 126 ? 53.563 26.544 41.307 1.00 13.13 115 LYS A CA 1
ATOM 830 C C . LYS A 1 126 ? 53.455 28.036 41.099 1.00 12.43 115 LYS A C 1
ATOM 831 O O . LYS A 1 126 ? 53.921 28.556 40.084 1.00 13.97 115 LYS A O 1
ATOM 837 N N . GLY A 1 127 ? 52.868 28.744 42.052 1.00 11.54 116 GLY A N 1
ATOM 838 C CA . GLY A 1 127 ? 52.661 30.189 41.947 1.00 11.25 116 GLY A CA 1
ATOM 839 C C . GLY A 1 127 ? 51.268 30.616 41.479 1.00 10.57 116 GLY A C 1
ATOM 840 O O . GLY A 1 127 ? 50.999 31.789 41.299 1.00 10.98 116 GLY A O 1
ATOM 841 N N . GLY A 1 128 ? 50.369 29.639 41.328 1.00 10.01 117 GLY A N 1
ATOM 842 C CA . GLY A 1 128 ? 49.016 29.917 40.800 1.00 10.02 117 GLY A CA 1
ATOM 843 C C . GLY A 1 128 ? 48.045 30.219 41.936 1.00 10.02 117 GLY A C 1
ATOM 844 O O . GLY A 1 128 ? 48.345 30.203 43.140 1.00 10.07 117 GLY A O 1
ATOM 845 N N . ILE A 1 129 ? 46.811 30.475 41.496 1.00 9.86 118 ILE A N 1
ATOM 846 C CA . ILE A 1 129 ? 45.730 30.894 42.376 1.00 9.69 118 ILE A CA 1
ATOM 847 C C . ILE A 1 129 ? 44.653 29.799 42.422 1.00 9.69 118 ILE A C 1
ATOM 848 O O . ILE A 1 129 ? 43.952 29.596 41.439 1.00 9.95 118 ILE A O 1
ATOM 853 N N . PRO A 1 130 ? 44.441 29.150 43.571 1.00 9.82 119 PRO A N 1
ATOM 854 C CA . PRO A 1 130 ? 43.315 28.211 43.658 1.00 9.56 119 PRO A CA 1
ATOM 855 C C . PRO A 1 130 ? 42.038 29.008 43.902 1.00 9.43 119 PRO A C 1
ATOM 856 O O . PRO A 1 130 ? 41.996 29.845 44.806 1.00 10.47 119 PRO A O 1
ATOM 860 N N . ALA A 1 131 ? 41.000 28.684 43.135 1.00 8.70 120 ALA A N 1
ATOM 861 C CA . ALA A 1 131 ? 39.684 29.336 43.277 1.00 9.11 120 ALA A CA 1
ATOM 862 C C . ALA A 1 131 ? 38.715 28.199 43.622 1.00 8.85 120 ALA A C 1
ATOM 863 O O . ALA A 1 131 ? 38.439 27.318 42.781 1.00 9.64 120 ALA A O 1
ATOM 865 N N . LEU A 1 132 ? 38.264 28.174 44.870 1.00 9.03 121 LEU A N 1
ATOM 866 C CA . LEU A 1 132 ? 37.417 27.117 45.375 1.00 9.02 121 LEU A CA 1
ATOM 867 C C . LEU A 1 132 ? 35.971 27.568 45.457 1.00 9.01 121 LEU A C 1
ATOM 868 O O . LEU A 1 132 ? 35.645 28.664 45.900 1.00 9.70 121 LEU A O 1
ATOM 873 N N . CYS A 1 133 ? 35.086 26.633 45.124 1.00 9.20 122 CYS A N 1
ATOM 874 C CA . CYS A 1 133 ? 33.639 26.781 45.325 1.00 9.45 122 CYS A CA 1
ATOM 875 C C . CYS A 1 133 ? 33.093 25.494 45.906 1.00 9.38 122 CYS A C 1
ATOM 876 O O . CYS A 1 133 ? 33.844 24.540 46.154 1.00 9.34 122 CYS A O 1
ATOM 879 N N . TRP A 1 134 ? 31.779 25.419 46.070 1.00 9.34 123 TRP A N 1
ATOM 880 C CA . TRP A 1 134 ? 31.176 24.278 46.736 1.00 9.30 123 TRP A CA 1
ATOM 881 C C . TRP A 1 134 ? 29.711 24.132 46.326 1.00 9.22 123 TRP A C 1
ATOM 882 O O . TRP A 1 134 ? 28.850 24.867 46.868 1.00 9.70 123 TRP A O 1
ATOM 893 N N . HIS A 1 135 ? 29.413 23.258 45.375 1.00 9.11 124 HIS A N 1
ATOM 894 C CA . HIS A 1 135 ? 28.026 22.883 45.142 1.00 9.43 124 HIS A CA 1
ATOM 895 C C . HIS A 1 135 ? 27.588 21.970 46.293 1.00 9.60 124 HIS A C 1
ATOM 896 O O . HIS A 1 135 ? 27.873 20.766 46.301 1.00 9.80 124 HIS A O 1
ATOM 903 N N . TRP A 1 136 ? 26.974 22.606 47.283 1.00 9.38 125 TRP A N 1
ATOM 904 C CA . TRP A 1 136 ? 26.779 22.050 48.611 1.00 9.72 125 TRP A CA 1
ATOM 905 C C . TRP A 1 136 ? 25.543 21.142 48.649 1.00 9.83 125 TRP A C 1
ATOM 906 O O . TRP A 1 136 ? 24.413 21.625 48.554 1.00 10.00 125 TRP A O 1
ATOM 917 N N . ARG A 1 137 ? 25.760 19.847 48.668 1.00 9.97 126 ARG A N 1
ATOM 918 C CA . ARG A 1 137 ? 24.657 18.895 48.629 1.00 10.43 126 ARG A CA 1
ATOM 919 C C . ARG A 1 137 ? 23.830 18.921 49.907 1.00 11.05 126 ARG A C 1
ATOM 920 O O . ARG A 1 137 ? 24.346 19.073 50.983 1.00 10.99 126 ARG A O 1
ATOM 928 N N . ASP A 1 138 ? 22.509 18.812 49.704 1.00 11.71 127 ASP A N 1
ATOM 929 C CA . ASP A 1 138 ? 21.499 18.708 50.775 1.00 11.54 127 ASP A CA 1
ATOM 930 C C . ASP A 1 138 ? 22.068 18.325 52.140 1.00 11.68 127 ASP A C 1
ATOM 931 O O . ASP A 1 138 ? 22.382 17.156 52.388 1.00 11.56 127 ASP A O 1
ATOM 936 N N . PRO A 1 139 ? 22.193 19.305 53.022 1.00 11.41 128 PRO A N 1
ATOM 937 C CA . PRO A 1 139 ? 22.812 18.985 54.314 1.00 11.71 128 PRO A CA 1
ATOM 938 C C . PRO A 1 139 ? 22.037 17.980 55.179 1.00 11.94 128 PRO A C 1
ATOM 939 O O . PRO A 1 139 ? 22.627 17.337 56.032 1.00 12.72 128 PRO A O 1
ATOM 943 N N . SER A 1 140 ? 20.740 17.825 54.925 1.00 11.76 129 SER A N 1
ATOM 944 C CA . SER A 1 140 ? 19.924 16.824 55.638 1.00 12.68 129 SER A CA 1
ATOM 945 C C . SER A 1 140 ? 20.328 15.409 55.283 1.00 13.27 129 SER A C 1
ATOM 946 O O . SER A 1 140 ? 20.014 14.479 56.044 1.00 14.01 129 SER A O 1
ATOM 949 N N . LYS A 1 141 ? 20.936 15.220 54.120 1.00 12.86 130 LYS A N 1
ATOM 950 C CA . LYS A 1 141 ? 21.285 13.943 53.562 1.00 13.58 130 LYS A CA 1
ATOM 951 C C . LYS A 1 141 ? 20.029 13.132 53.150 1.00 12.96 130 LYS A C 1
ATOM 952 O O . LYS A 1 141 ? 20.134 11.970 52.806 1.00 14.10 130 LYS A O 1
ATOM 958 N N . ASP A 1 142 ? 18.877 13.797 53.053 1.00 11.96 131 ASP A N 1
ATOM 959 C CA . ASP A 1 142 ? 17.671 13.118 52.541 1.00 12.78 131 ASP A CA 1
ATOM 960 C C . ASP A 1 142 ? 17.811 12.819 51.048 1.00 13.10 131 ASP A C 1
ATOM 961 O O . ASP A 1 142 ? 17.290 11.815 50.545 1.00 14.55 131 ASP A O 1
ATOM 966 N N . THR A 1 143 ? 18.490 13.723 50.339 1.00 12.87 132 THR A N 1
ATOM 967 C CA . THR A 1 143 ? 18.807 13.598 48.911 1.00 12.35 132 THR A CA 1
ATOM 968 C C . THR A 1 143 ? 20.299 13.949 48.787 1.00 12.37 132 THR A C 1
ATOM 969 O O . THR A 1 143 ? 20.905 14.405 49.753 1.00 11.96 132 THR A O 1
ATOM 973 N N . ASP A 1 144 ? 20.843 13.708 47.603 1.00 12.30 133 ASP A N 1
ATOM 974 C CA . ASP A 1 144 ? 22.196 14.180 47.272 1.00 12.87 133 ASP A CA 1
ATOM 975 C C . ASP A 1 144 ? 22.214 15.492 46.484 1.00 12.70 133 ASP A C 1
ATOM 976 O O . ASP A 1 144 ? 23.250 15.871 45.951 1.00 13.07 133 ASP A O 1
ATOM 981 N N . ALA A 1 145 ? 21.103 16.229 46.444 1.00 11.93 134 ALA A N 1
ATOM 982 C CA . ALA A 1 145 ? 20.938 17.344 45.506 1.00 11.83 134 ALA A CA 1
ATOM 983 C C . ALA A 1 145 ? 21.324 18.664 46.127 1.00 10.76 134 ALA A C 1
ATOM 984 O O . ALA A 1 145 ? 21.043 18.951 47.287 1.00 10.95 134 ALA A O 1
ATOM 986 N N . PHE A 1 146 ? 21.913 19.519 45.289 1.00 10.85 135 PHE A N 1
ATOM 987 C CA . PHE A 1 146 ? 22.050 20.948 45.586 1.00 10.87 135 PHE A CA 1
ATOM 988 C C . PHE A 1 146 ? 21.010 21.796 44.855 1.00 10.41 135 PHE A C 1
ATOM 989 O O . PHE A 1 146 ? 20.707 22.902 45.315 1.00 11.08 135 PHE A O 1
ATOM 997 N N . TYR A 1 147 ? 20.465 21.320 43.735 1.00 10.55 136 TYR A N 1
ATOM 998 C CA . TYR A 1 147 ? 19.434 22.050 43.032 1.00 11.46 136 TYR A CA 1
ATOM 999 C C . TYR A 1 147 ? 18.154 22.198 43.826 1.00 11.19 136 TYR A C 1
ATOM 1000 O O . TYR A 1 147 ? 17.801 21.313 44.595 1.00 11.20 136 TYR A O 1
ATOM 1009 N N . SER A 1 148 ? 17.478 23.314 43.625 1.00 11.38 137 SER A N 1
ATOM 1010 C CA . SER A 1 148 ? 16.293 23.686 44.382 1.00 11.63 137 SER A CA 1
ATOM 1011 C C . SER A 1 148 ? 15.026 23.271 43.632 1.00 11.37 137 SER A C 1
ATOM 1012 O O . SER A 1 148 ? 15.063 22.959 42.428 1.00 11.40 137 SER A O 1
ATOM 1015 N N . PRO A 1 149 ? 13.861 23.411 44.316 1.00 11.60 138 PRO A N 1
ATOM 1016 C CA . PRO A 1 149 ? 12.602 23.039 43.642 1.00 12.61 138 PRO A CA 1
ATOM 1017 C C . PRO A 1 149 ? 12.200 23.920 42.439 1.00 13.76 138 PRO A C 1
ATOM 1018 O O . PRO A 1 149 ? 11.274 23.561 41.721 1.00 16.53 138 PRO A O 1
ATOM 1022 N N . SER A 1 150 ? 12.853 25.061 42.207 1.00 12.80 139 SER A N 1
ATOM 1023 C CA . SER A 1 150 ? 12.554 25.914 41.056 1.00 13.55 139 SER A CA 1
ATOM 1024 C C . SER A 1 150 ? 13.583 25.779 39.937 1.00 13.18 139 SER A C 1
ATOM 1025 O O . SER A 1 150 ? 13.524 26.479 38.922 1.00 15.31 139 SER A O 1
ATOM 1028 N N . SER A 1 151 ? 14.540 24.868 40.124 1.00 13.38 140 SER A N 1
ATOM 1029 C CA . SER A 1 151 ? 15.629 24.699 39.165 1.00 14.10 140 SER A CA 1
ATOM 1030 C C . SER A 1 151 ? 15.271 23.947 37.905 1.00 14.77 140 SER A C 1
ATOM 1031 O O . SER A 1 151 ? 15.980 24.031 36.920 1.00 16.73 140 SER A O 1
ATOM 1034 N N . GLY A 1 152 ? 14.201 23.160 37.954 1.00 15.21 141 GLY A N 1
ATOM 1035 C CA . GLY A 1 152 ? 13.877 22.231 36.866 1.00 16.97 141 GLY A CA 1
ATOM 1036 C C . GLY A 1 152 ? 14.619 20.906 36.922 1.00 17.83 141 GLY A C 1
ATOM 1037 O O . GLY A 1 152 ? 14.378 20.020 36.098 1.00 21.31 141 GLY A O 1
ATOM 1038 N N . ASN A 1 153 ? 15.501 20.738 37.905 1.00 16.59 142 ASN A N 1
ATOM 1039 C CA . ASN A 1 153 ? 16.291 19.533 38.060 1.00 16.39 142 ASN A CA 1
ATOM 1040 C C . ASN A 1 153 ? 15.854 18.775 39.315 1.00 16.16 142 ASN A C 1
ATOM 1041 O O . ASN A 1 153 ? 15.133 19.332 40.153 1.00 16.23 142 ASN A O 1
ATOM 1046 N N . SER A 1 154 ? 16.311 17.537 39.471 1.00 17.52 143 SER A N 1
ATOM 1047 C CA . SER A 1 154 ? 16.069 16.781 40.687 1.00 17.93 143 SER A CA 1
ATOM 1048 C C . SER A 1 154 ? 16.515 17.612 41.882 1.00 16.46 143 SER A C 1
ATOM 1049 O O . SER A 1 154 ? 17.653 18.086 41.938 1.00 15.24 143 SER A O 1
ATOM 1052 N N . ALA A 1 155 ? 15.624 17.813 42.838 1.00 15.15 144 ALA A N 1
ATOM 1053 C CA . ALA A 1 155 ? 15.809 18.853 43.852 1.00 14.25 144 ALA A CA 1
ATOM 1054 C C . ALA A 1 155 ? 15.923 18.344 45.263 1.00 13.74 144 ALA A C 1
ATOM 1055 O O . ALA A 1 155 ? 15.506 17.218 45.606 1.00 14.77 144 ALA A O 1
ATOM 1057 N N . THR A 1 156 ? 16.453 19.211 46.122 1.00 11.93 145 THR A N 1
ATOM 1058 C CA . THR A 1 156 ? 16.347 19.062 47.540 1.00 11.99 145 THR A CA 1
ATOM 1059 C C . THR A 1 156 ? 15.258 19.975 48.075 1.00 12.37 145 THR A C 1
ATOM 1060 O O . THR A 1 156 ? 15.041 21.063 47.540 1.00 12.59 145 THR A O 1
ATOM 1064 N N . GLN A 1 157 ? 14.631 19.528 49.179 1.00 12.47 146 GLN A N 1
ATOM 1065 C CA . GLN A 1 157 ? 13.671 20.339 49.910 1.00 12.96 146 GLN A CA 1
ATOM 1066 C C . GLN A 1 157 ? 14.302 21.125 51.045 1.00 13.48 146 GLN A C 1
ATOM 1067 O O . GLN A 1 157 ? 13.608 21.841 51.771 1.00 14.47 146 GLN A O 1
ATOM 1073 N N . PHE A 1 158 ? 15.615 20.964 51.257 1.00 12.96 147 PHE A N 1
ATOM 1074 C CA . PHE A 1 158 ? 16.310 21.614 52.343 1.00 13.23 147 PHE A CA 1
ATOM 1075 C C . PHE A 1 158 ? 16.001 23.125 52.391 1.00 12.29 147 PHE A C 1
ATOM 1076 O O . PHE A 1 158 ? 16.155 23.813 51.384 1.00 12.17 147 PHE A O 1
ATOM 1084 N N . ASP A 1 159 ? 15.598 23.600 53.571 1.00 12.50 148 ASP A N 1
ATOM 1085 C CA . ASP A 1 159 ? 15.031 24.926 53.785 1.00 13.39 148 ASP A CA 1
ATOM 1086 C C . ASP A 1 159 ? 16.075 25.848 54.433 1.00 12.31 148 ASP A C 1
ATOM 1087 O O . ASP A 1 159 ? 16.367 25.726 55.615 1.00 13.24 148 ASP A O 1
ATOM 1092 N N . ALA A 1 160 ? 16.581 26.795 53.631 1.00 11.81 149 ALA A N 1
ATOM 1093 C CA . ALA A 1 160 ? 17.596 27.744 54.096 1.00 11.90 149 ALA A CA 1
ATOM 1094 C C . ALA A 1 160 ? 17.110 28.590 55.265 1.00 11.94 149 ALA A C 1
ATOM 1095 O O . ALA A 1 160 ? 17.903 28.975 56.124 1.00 12.15 149 ALA A O 1
ATOM 1097 N N . ASP A 1 161 ? 15.828 28.956 55.259 1.00 13.37 150 ASP A N 1
ATOM 1098 C CA . ASP A 1 161 ? 15.273 29.764 56.345 1.00 13.74 150 ASP A CA 1
ATOM 1099 C C . ASP A 1 161 ? 15.365 29.021 57.670 1.00 14.51 150 ASP A C 1
ATOM 1100 O O . ASP A 1 161 ? 15.597 29.645 58.702 1.00 15.40 150 ASP A O 1
ATOM 1105 N N . GLN A 1 162 ? 15.174 27.708 57.651 1.00 14.18 151 GLN A N 1
ATOM 1106 C CA . GLN A 1 162 ? 15.367 26.925 58.863 1.00 14.89 151 GLN A CA 1
ATOM 1107 C C . GLN A 1 162 ? 16.840 26.733 59.222 1.00 14.50 151 GLN A C 1
ATOM 1108 O O . GLN A 1 162 ? 17.210 26.694 60.387 1.00 14.97 151 GLN A O 1
ATOM 1114 N N . ALA A 1 163 ? 17.696 26.616 58.202 1.00 13.41 152 ALA A N 1
ATOM 1115 C CA . ALA A 1 163 ? 19.113 26.378 58.431 1.00 13.24 152 ALA A CA 1
ATOM 1116 C C . ALA A 1 163 ? 19.802 27.506 59.190 1.00 12.51 152 ALA A C 1
ATOM 1117 O O . ALA A 1 163 ? 20.763 27.254 59.907 1.00 13.21 152 ALA A O 1
ATOM 1119 N N . VAL A 1 164 ? 19.289 28.724 59.064 1.00 12.22 153 VAL A N 1
ATOM 1120 C CA . VAL A 1 164 ? 19.909 29.874 59.704 1.00 13.35 153 VAL A CA 1
ATOM 1121 C C . VAL A 1 164 ? 19.356 30.148 61.116 1.00 14.57 153 VAL A C 1
ATOM 1122 O O . VAL A 1 164 ? 19.869 31.032 61.799 1.00 15.73 153 VAL A O 1
ATOM 1126 N N . LYS A 1 165 ? 18.386 29.344 61.559 1.00 15.55 154 LYS A N 1
ATOM 1127 C CA . LYS A 1 165 ? 17.822 29.500 62.910 1.00 17.24 154 LYS A CA 1
ATOM 1128 C C . LYS A 1 165 ? 18.499 28.534 63.847 1.00 17.95 154 LYS A C 1
ATOM 1129 O O . LYS A 1 165 ? 18.537 27.337 63.594 1.00 16.25 154 LYS A O 1
ATOM 1135 N N . SER A 1 166 ? 19.052 29.057 64.932 1.00 20.46 155 SER A N 1
ATOM 1136 C CA . SER A 1 166 ? 19.790 28.229 65.879 1.00 23.40 155 SER A CA 1
ATOM 1137 C C . SER A 1 166 ? 18.923 27.115 66.461 1.00 23.64 155 SER A C 1
ATOM 1138 O O . SER A 1 166 ? 17.786 27.353 66.805 1.00 23.97 155 SER A O 1
ATOM 1141 N N . GLY A 1 167 ? 19.474 25.902 66.505 1.00 25.17 156 GLY A N 1
ATOM 1142 C CA . GLY A 1 167 ? 18.836 24.773 67.169 1.00 26.06 156 GLY A CA 1
ATOM 1143 C C . GLY A 1 167 ? 17.836 23.972 66.355 1.00 24.99 156 GLY A C 1
ATOM 1144 O O . GLY A 1 167 ? 17.209 23.046 66.886 1.00 29.18 156 GLY A O 1
ATOM 1145 N N . THR A 1 168 ? 17.660 24.304 65.072 1.00 19.10 157 THR A N 1
ATOM 1146 C CA . THR A 1 168 ? 16.859 23.460 64.183 1.00 17.53 157 THR A CA 1
ATOM 1147 C C . THR A 1 168 ? 17.720 22.317 63.665 1.00 15.99 157 THR A C 1
ATOM 1148 O O . THR A 1 168 ? 18.964 22.365 63.708 1.00 16.84 157 THR A O 1
ATOM 1152 N N . ALA A 1 169 ? 17.061 21.270 63.187 1.00 15.43 158 ALA A N 1
ATOM 1153 C CA . ALA A 1 169 ? 17.762 20.167 62.551 1.00 14.92 158 ALA A CA 1
ATOM 1154 C C . ALA A 1 169 ? 18.600 20.672 61.364 1.00 14.96 158 ALA A C 1
ATOM 1155 O O . ALA A 1 169 ? 19.721 20.214 61.155 1.00 14.88 158 ALA A O 1
ATOM 1157 N N . GLU A 1 170 ? 18.051 21.594 60.611 1.00 14.63 159 GLU A N 1
ATOM 1158 C CA . GLU A 1 170 ? 18.769 22.134 59.453 1.00 13.75 159 GLU A CA 1
ATOM 1159 C C . GLU A 1 170 ? 20.026 22.898 59.874 1.00 13.01 159 GLU A C 1
ATOM 1160 O O . GLU A 1 170 ? 21.052 22.798 59.210 1.00 13.79 159 GLU A O 1
ATOM 1166 N N . ASN A 1 171 ? 19.938 23.654 60.945 1.00 11.98 160 ASN A N 1
ATOM 1167 C CA . ASN A 1 171 ? 21.094 24.366 61.478 1.00 12.32 160 ASN A CA 1
ATOM 1168 C C . ASN A 1 171 ? 22.189 23.410 61.934 1.00 13.76 160 ASN A C 1
ATOM 1169 O O . ASN A 1 171 ? 23.385 23.602 61.673 1.00 13.88 160 ASN A O 1
ATOM 1174 N N . LYS A 1 172 ? 21.810 22.351 62.632 1.00 13.95 161 LYS A N 1
ATOM 1175 C CA . LYS A 1 172 ? 22.798 21.371 63.041 1.00 15.17 161 LYS A CA 1
ATOM 1176 C C . LYS A 1 172 ? 23.501 20.774 61.811 1.00 13.67 161 LYS A C 1
ATOM 1177 O O . LYS A 1 172 ? 24.708 20.529 61.838 1.00 14.09 161 LYS A O 1
ATOM 1183 N N . ALA A 1 173 ? 22.716 20.470 60.785 1.00 13.20 162 ALA A N 1
ATOM 1184 C CA . ALA A 1 173 ? 23.217 19.840 59.556 1.00 12.70 162 ALA A CA 1
ATOM 1185 C C . ALA A 1 173 ? 24.209 20.754 58.846 1.00 12.80 162 ALA A C 1
ATOM 1186 O O . ALA A 1 173 ? 25.276 20.282 58.451 1.00 13.14 162 ALA A O 1
ATOM 1188 N N . ILE A 1 174 ? 23.869 22.015 58.662 1.00 12.18 163 ILE A N 1
ATOM 1189 C CA . ILE A 1 174 ? 24.847 22.892 57.984 1.00 11.88 163 ILE A CA 1
ATOM 1190 C C . ILE A 1 174 ? 26.123 23.036 58.798 1.00 12.40 163 ILE A C 1
ATOM 1191 O O . ILE A 1 174 ? 27.224 23.116 58.217 1.00 12.58 163 ILE A O 1
ATOM 1196 N N . LEU A 1 175 ? 26.018 23.083 60.118 1.00 12.41 164 LEU A N 1
ATOM 1197 C CA . LEU A 1 175 ? 27.227 23.240 60.925 1.00 13.05 164 LEU A CA 1
ATOM 1198 C C . LEU A 1 175 ? 28.121 21.993 60.870 1.00 13.27 164 LEU A C 1
ATOM 1199 O O . LEU A 1 175 ? 29.346 22.117 60.916 1.00 13.55 164 LEU A O 1
ATOM 1204 N N . GLN A 1 176 ? 27.516 20.807 60.744 1.00 13.04 165 GLN A N 1
ATOM 1205 C CA . GLN A 1 176 ? 28.301 19.591 60.562 1.00 14.11 165 GLN A CA 1
ATOM 1206 C C . GLN A 1 176 ? 29.069 19.668 59.242 1.00 13.03 165 GLN A C 1
ATOM 1207 O O . GLN A 1 176 ? 30.256 19.366 59.184 1.00 13.20 165 GLN A O 1
ATOM 1213 N N . ASP A 1 177 ? 28.397 20.049 58.169 1.00 11.91 166 ASP A N 1
ATOM 1214 C CA . ASP A 1 177 ? 29.066 20.113 56.872 1.00 11.97 166 ASP A CA 1
ATOM 1215 C C . ASP A 1 177 ? 30.144 21.211 56.856 1.00 12.15 166 ASP A C 1
ATOM 1216 O O . ASP A 1 177 ? 31.208 21.002 56.279 1.00 11.81 166 ASP A O 1
ATOM 1221 N N . LEU A 1 178 ? 29.846 22.348 57.465 1.00 11.49 167 LEU A N 1
ATOM 1222 C CA . LEU A 1 178 ? 30.814 23.436 57.523 1.00 11.04 167 LEU A CA 1
ATOM 1223 C C . LEU A 1 178 ? 32.063 22.989 58.239 1.00 11.86 167 LEU A C 1
ATOM 1224 O O . LEU A 1 178 ? 33.156 23.405 57.868 1.00 11.98 167 LEU A O 1
ATOM 1229 N N . ALA A 1 179 ? 31.924 22.205 59.300 1.00 11.57 168 ALA A N 1
ATOM 1230 C CA . ALA A 1 179 ? 33.126 21.696 59.992 1.00 11.84 168 ALA A CA 1
ATOM 1231 C C . ALA A 1 179 ? 34.006 20.852 59.060 1.00 12.31 168 ALA A C 1
ATOM 1232 O O . ALA A 1 179 ? 35.232 20.942 59.146 1.00 13.18 168 ALA A O 1
ATOM 1234 N N . VAL A 1 180 ? 33.420 20.015 58.213 1.00 12.14 169 VAL A N 1
ATOM 1235 C CA . VAL A 1 180 ? 34.168 19.188 57.277 1.00 12.47 169 VAL A CA 1
ATOM 1236 C C . VAL A 1 180 ? 34.933 20.060 56.287 1.00 12.86 169 VAL A C 1
ATOM 1237 O O . VAL A 1 180 ? 36.120 19.841 56.037 1.00 13.39 169 VAL A O 1
ATOM 1241 N N . ILE A 1 181 ? 34.263 21.036 55.702 1.00 12.00 170 ILE A N 1
ATOM 1242 C CA . ILE A 1 181 ? 34.926 21.884 54.735 1.00 12.08 170 ILE A CA 1
ATOM 1243 C C . ILE A 1 181 ? 35.991 22.733 55.429 1.00 11.72 170 ILE A C 1
ATOM 1244 O O . ILE A 1 181 ? 37.097 22.921 54.896 1.00 11.87 170 ILE A O 1
ATOM 1249 N N . ALA A 1 182 ? 35.691 23.251 56.613 1.00 11.48 171 ALA A N 1
ATOM 1250 C CA . ALA A 1 182 ? 36.697 23.997 57.375 1.00 11.44 171 ALA A CA 1
ATOM 1251 C C . ALA A 1 182 ? 37.919 23.139 57.652 1.00 12.11 171 ALA A C 1
ATOM 1252 O O . ALA A 1 182 ? 39.026 23.689 57.643 1.00 11.92 171 ALA A O 1
ATOM 1254 N N . ASP A 1 183 ? 37.762 21.847 57.911 1.00 12.34 172 ASP A N 1
ATOM 1255 C CA . ASP A 1 183 ? 38.922 20.994 58.134 1.00 13.12 172 ASP A CA 1
ATOM 1256 C C . ASP A 1 183 ? 39.814 21.009 56.891 1.00 13.92 172 ASP A C 1
ATOM 1257 O O . ASP A 1 183 ? 41.046 21.006 56.992 1.00 13.35 172 ASP A O 1
ATOM 1262 N N . GLN A 1 184 ? 39.222 21.002 55.713 1.00 12.92 173 GLN A N 1
ATOM 1263 C CA . GLN A 1 184 ? 39.998 21.030 54.480 1.00 12.42 173 GLN A CA 1
ATOM 1264 C C . GLN A 1 184 ? 40.698 22.360 54.294 1.00 11.84 173 GLN A C 1
ATOM 1265 O O . GLN A 1 184 ? 41.885 22.429 53.941 1.00 11.82 173 GLN A O 1
ATOM 1271 N N . LEU A 1 185 ? 39.970 23.435 54.533 1.00 11.00 174 LEU A N 1
ATOM 1272 C CA . LEU A 1 185 ? 40.548 24.757 54.395 1.00 10.93 174 LEU A CA 1
ATOM 1273 C C . LEU A 1 185 ? 41.669 24.994 55.435 1.00 11.10 174 LEU A C 1
ATOM 1274 O O . LEU A 1 185 ? 42.602 25.772 55.187 1.00 11.14 174 LEU A O 1
ATOM 1279 N N . GLN A 1 186 ? 41.523 24.394 56.612 1.00 11.64 175 GLN A N 1
ATOM 1280 C CA . GLN A 1 186 ? 42.557 24.460 57.671 1.00 11.87 175 GLN A CA 1
ATOM 1281 C C . GLN A 1 186 ? 43.823 23.732 57.245 1.00 12.38 175 GLN A C 1
ATOM 1282 O O . GLN A 1 186 ? 44.928 24.238 57.501 1.00 13.13 175 GLN A O 1
ATOM 1288 N N . ASP A 1 187 ? 43.694 22.619 56.556 1.00 12.40 176 ASP A N 1
ATOM 1289 C CA . ASP A 1 187 ? 44.835 21.909 55.979 1.00 13.44 176 ASP A CA 1
ATOM 1290 C C . ASP A 1 187 ? 45.580 22.869 55.047 1.00 12.82 176 ASP A C 1
ATOM 1291 O O . ASP A 1 187 ? 46.796 23.028 55.139 1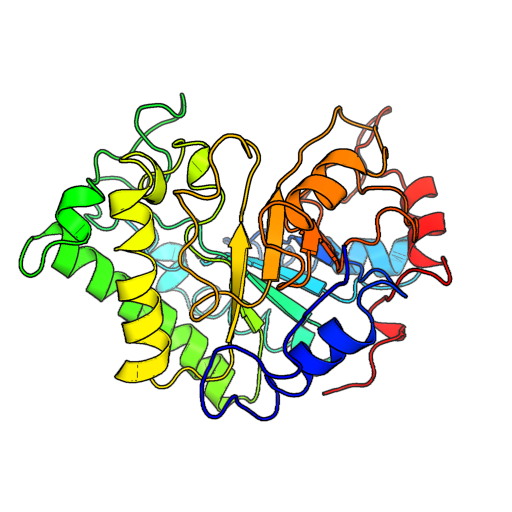.00 13.44 176 ASP A O 1
ATOM 1296 N N . LEU A 1 188 ? 44.853 23.587 54.191 1.00 11.40 177 LEU A N 1
ATOM 1297 C CA . LEU A 1 188 ? 45.458 24.567 53.325 1.00 11.21 177 LEU A CA 1
ATOM 1298 C C . LEU A 1 188 ? 46.095 25.681 54.122 1.00 12.01 177 LEU A C 1
ATOM 1299 O O . LEU A 1 188 ? 47.238 26.079 53.822 1.00 12.15 177 LEU A O 1
ATOM 1304 N N . ARG A 1 189 ? 45.399 26.213 55.130 1.00 11.81 178 ARG A N 1
ATOM 1305 C CA . ARG A 1 189 ? 45.936 27.283 55.955 1.00 12.46 178 ARG A CA 1
ATOM 1306 C C . ARG A 1 189 ? 47.291 26.861 56.570 1.00 12.97 178 ARG A C 1
ATOM 1307 O O . ARG A 1 189 ? 48.279 27.619 56.514 1.00 13.16 178 ARG A O 1
ATOM 1315 N N . ASP A 1 190 ? 47.332 25.670 57.128 1.00 13.28 179 ASP A N 1
ATOM 1316 C CA . ASP A 1 190 ? 48.526 25.188 57.801 1.00 14.23 179 ASP A CA 1
ATOM 1317 C C . ASP A 1 190 ? 49.648 24.931 56.824 1.00 15.18 179 ASP A C 1
ATOM 1318 O O . ASP A 1 190 ? 50.816 24.949 57.244 1.00 16.34 179 ASP A O 1
ATOM 1323 N N . ALA A 1 191 ? 49.362 24.699 55.552 1.00 14.68 180 ALA A N 1
ATOM 1324 C CA . ALA A 1 191 ? 50.367 24.584 54.495 1.00 14.18 180 ALA A CA 1
ATOM 1325 C C . ALA A 1 191 ? 50.771 25.931 53.884 1.00 14.15 180 ALA A C 1
ATOM 1326 O O . ALA A 1 191 ? 51.523 25.947 52.922 1.00 15.39 180 ALA A O 1
ATOM 1328 N N . GLY A 1 192 ? 50.205 27.039 54.360 1.00 13.41 181 GLY A N 1
ATOM 1329 C CA . GLY A 1 192 ? 50.556 28.359 53.848 1.00 13.87 181 GLY A CA 1
ATOM 1330 C C . GLY A 1 192 ? 49.836 28.723 52.563 1.00 13.35 181 GLY A C 1
ATOM 1331 O O . GLY A 1 192 ? 50.221 29.664 51.887 1.00 15.15 181 GLY A O 1
ATOM 1332 N N . VAL A 1 193 ? 48.798 27.973 52.207 1.00 12.41 182 VAL A N 1
ATOM 1333 C CA . VAL A 1 193 ? 48.040 28.192 50.967 1.00 11.53 182 VAL A CA 1
ATOM 1334 C C . VAL A 1 193 ? 46.881 29.151 51.211 1.00 11.65 182 VAL A C 1
ATOM 1335 O O . VAL A 1 193 ? 46.118 28.938 52.157 1.00 13.31 182 VAL A O 1
ATOM 1339 N N . ALA A 1 194 ? 46.734 30.142 50.359 1.00 10.64 183 ALA A N 1
ATOM 1340 C CA . ALA A 1 194 ? 45.568 31.018 50.351 1.00 10.42 183 ALA A CA 1
ATOM 1341 C C . ALA A 1 194 ? 44.757 30.694 49.118 1.00 10.61 183 ALA A C 1
ATOM 1342 O O . ALA A 1 194 ? 45.278 30.227 48.099 1.00 10.97 183 ALA A O 1
ATOM 1344 N N . VAL A 1 195 ? 43.466 30.970 49.214 1.00 10.55 184 VAL A N 1
ATOM 1345 C CA . VAL A 1 195 ? 42.546 30.675 48.115 1.00 9.90 184 VAL A CA 1
ATOM 1346 C C . VAL A 1 195 ? 41.521 31.767 47.934 1.00 9.20 184 VAL A C 1
ATOM 1347 O O . VAL A 1 195 ? 41.167 32.471 48.867 1.00 10.12 184 VAL A O 1
ATOM 1351 N N . LEU A 1 196 ? 41.015 31.882 46.711 1.00 9.16 185 LEU A N 1
ATOM 1352 C CA . LEU A 1 196 ? 39.733 32.527 46.476 1.00 9.75 185 LEU A CA 1
ATOM 1353 C C . LEU A 1 196 ? 38.651 31.540 46.923 1.00 9.46 185 LEU A C 1
ATOM 1354 O O . LEU A 1 196 ? 38.654 30.377 46.510 1.00 10.56 185 LEU A O 1
ATOM 1359 N N . TRP A 1 197 ? 37.753 32.017 47.784 1.00 9.17 186 TRP A N 1
ATOM 1360 C CA . TRP A 1 197 ? 36.688 31.183 48.330 1.00 8.86 186 TRP A CA 1
ATOM 1361 C C . TRP A 1 197 ? 35.374 31.824 47.917 1.00 9.36 186 TRP A C 1
ATOM 1362 O O . TRP A 1 197 ? 35.073 32.945 48.286 1.00 9.40 186 TRP A O 1
ATOM 1373 N N . ARG A 1 198 ? 34.587 31.082 47.151 1.00 9.15 187 ARG A N 1
ATOM 1374 C CA . ARG A 1 198 ? 33.350 31.596 46.512 1.00 8.51 187 ARG A CA 1
ATOM 1375 C C . ARG A 1 198 ? 32.173 30.705 46.911 1.00 9.10 187 ARG A C 1
ATOM 1376 O O . ARG A 1 198 ? 31.700 29.885 46.134 1.00 10.00 187 ARG A O 1
ATOM 1384 N N . PRO A 1 199 ? 31.706 30.858 48.155 1.00 9.05 188 PRO A N 1
ATOM 1385 C CA . PRO A 1 199 ? 30.627 30.033 48.659 1.00 9.48 188 PRO A CA 1
ATOM 1386 C C . PRO A 1 199 ? 29.279 30.552 48.227 1.00 9.56 188 PRO A C 1
ATOM 1387 O O . PRO A 1 199 ? 29.134 31.702 47.833 1.00 9.50 188 PRO A O 1
ATOM 1391 N N . LEU A 1 200 ? 28.263 29.692 48.315 1.00 9.52 189 LEU A N 1
ATOM 1392 C CA . LEU A 1 200 ? 26.868 30.188 48.264 1.00 9.52 189 LEU A CA 1
ATOM 1393 C C . LEU A 1 200 ? 26.646 30.971 46.972 1.00 9.35 189 LEU A C 1
ATOM 1394 O O . LEU A 1 200 ? 25.990 31.995 46.968 1.00 10.05 189 LEU A O 1
ATOM 1399 N N . HIS A 1 201 ? 27.156 30.420 45.884 1.00 9.74 190 HIS A N 1
ATOM 1400 C CA . HIS A 1 201 ? 27.280 31.158 44.646 1.00 9.93 190 HIS A CA 1
ATOM 1401 C C . HIS A 1 201 ? 25.988 31.075 43.829 1.00 9.58 190 HIS A C 1
ATOM 1402 O O . HIS A 1 201 ? 25.167 30.169 43.977 1.00 9.37 190 HIS A O 1
ATOM 1409 N N . GLU A 1 202 ? 25.828 32.021 42.909 1.00 9.86 191 GLU A N 1
ATOM 1410 C CA . GLU A 1 202 ? 24.605 32.155 42.107 1.00 10.22 191 GLU A CA 1
ATOM 1411 C C . GLU A 1 202 ? 23.340 32.128 42.949 1.00 10.57 191 GLU A C 1
ATOM 1412 O O . GLU A 1 202 ? 22.327 31.552 42.544 1.00 11.82 191 GLU A O 1
ATOM 1418 N N . ALA A 1 203 ? 23.367 32.735 44.110 1.00 10.30 192 ALA A N 1
ATOM 1419 C CA . ALA A 1 203 ? 22.223 32.653 45.027 1.00 10.88 192 ALA A CA 1
ATOM 1420 C C . ALA A 1 203 ? 20.996 33.301 44.400 1.00 10.36 192 ALA A C 1
ATOM 1421 O O . ALA A 1 203 ? 19.888 32.733 44.500 1.00 10.20 192 ALA A O 1
ATOM 1423 N N . SER A 1 204 ? 21.179 34.395 43.684 1.00 10.08 193 SER A N 1
ATOM 1424 C CA . SER A 1 204 ? 20.055 35.155 43.180 1.00 10.71 193 SER A CA 1
ATOM 1425 C C . SER A 1 204 ? 19.281 34.403 42.116 1.00 10.71 193 SER A C 1
ATOM 1426 O O . SER A 1 204 ? 18.141 34.776 41.813 1.00 11.88 193 SER A O 1
ATOM 1429 N N . GLY A 1 205 ? 19.850 33.397 41.476 1.00 10.78 194 GLY A N 1
ATOM 1430 C CA . GLY A 1 205 ? 19.079 32.594 40.521 1.00 10.91 194 GLY A CA 1
ATOM 1431 C C . GLY A 1 205 ? 18.032 31.695 41.163 1.00 11.07 194 GLY A C 1
ATOM 1432 O O . GLY A 1 205 ? 17.097 31.255 40.500 1.00 12.18 194 GLY A O 1
ATOM 1433 N N . LYS A 1 206 ? 18.176 31.447 42.451 1.00 10.57 195 LYS A N 1
ATOM 1434 C CA . LYS A 1 206 ? 17.279 30.634 43.282 1.00 10.55 195 LYS A CA 1
ATOM 1435 C C . LYS A 1 206 ? 17.250 29.185 42.860 1.00 10.58 195 LYS A C 1
ATOM 1436 O O . LYS A 1 206 ? 16.430 28.425 43.373 1.00 10.67 195 LYS A O 1
ATOM 1442 N N . TRP A 1 207 ? 18.154 28.753 41.990 1.00 10.60 196 TRP A N 1
ATOM 1443 C CA . TRP A 1 207 ? 18.190 27.379 41.531 1.00 10.17 196 TRP A CA 1
ATOM 1444 C C . TRP A 1 207 ? 18.996 26.440 42.420 1.00 10.15 196 TRP A C 1
ATOM 1445 O O . TRP A 1 207 ? 18.989 25.249 42.203 1.00 10.69 196 TRP A O 1
ATOM 1456 N N . PHE A 1 208 ? 19.674 27.003 43.426 1.00 9.98 197 PHE A N 1
ATOM 1457 C CA . PHE A 1 208 ? 20.366 26.227 44.465 1.00 9.78 197 PHE A CA 1
ATOM 1458 C C . PHE A 1 208 ? 19.675 26.462 45.797 1.00 9.62 197 PHE A C 1
ATOM 1459 O O . PHE A 1 208 ? 19.072 27.531 46.018 1.00 10.35 197 PHE A O 1
ATOM 1467 N N . TRP A 1 209 ? 19.684 25.473 46.687 1.00 9.88 198 TRP A N 1
ATOM 1468 C CA . TRP A 1 209 ? 18.910 25.604 47.921 1.00 10.14 198 TRP A CA 1
ATOM 1469 C C . TRP A 1 209 ? 19.285 26.831 48.725 1.00 10.29 198 TRP A C 1
ATOM 1470 O O . TRP A 1 209 ? 18.442 27.428 49.417 1.00 9.92 198 TRP A O 1
ATOM 1481 N N . TRP A 1 210 ? 20.552 27.278 48.665 1.00 9.88 199 TRP A N 1
ATOM 1482 C CA . TRP A 1 210 ? 21.007 28.380 49.524 1.00 9.86 199 TRP A CA 1
ATOM 1483 C C . TRP A 1 210 ? 20.445 29.731 49.109 1.00 9.79 199 TRP A C 1
ATOM 1484 O O . TRP A 1 210 ? 20.421 30.652 49.925 1.00 9.97 199 TRP A O 1
ATOM 1495 N N . GLY A 1 211 ? 20.050 29.867 47.850 1.00 10.05 200 GLY A N 1
ATOM 1496 C CA . GLY A 1 211 ? 19.337 31.075 47.430 1.00 10.31 200 GLY A CA 1
ATOM 1497 C C . GLY A 1 211 ? 17.848 30.945 47.221 1.00 10.84 200 GLY A C 1
ATOM 1498 O O . GLY A 1 211 ? 17.173 31.945 46.962 1.00 10.67 200 GLY A O 1
ATOM 1499 N N . TYR A 1 212 ? 17.317 29.740 47.336 1.00 11.33 201 TYR A N 1
ATOM 1500 C CA . TYR A 1 212 ? 15.940 29.432 46.999 1.00 11.59 201 TYR A CA 1
ATOM 1501 C C . TYR A 1 212 ? 14.955 30.180 47.886 1.00 12.31 201 TYR A C 1
ATOM 1502 O O . TYR A 1 212 ? 13.816 30.441 47.451 1.00 14.09 201 TYR A O 1
ATOM 1511 N N . LYS A 1 213 ? 15.318 30.534 49.104 1.00 10.96 202 LYS A N 1
ATOM 1512 C CA . LYS A 1 213 ? 14.418 31.264 50.003 1.00 11.93 202 LYS A CA 1
ATOM 1513 C C . LYS A 1 213 ? 14.625 32.753 49.936 1.00 12.04 202 LYS A C 1
ATOM 1514 O O . LYS A 1 213 ? 13.956 33.497 50.658 1.00 12.44 202 LYS A O 1
ATOM 1520 N N . GLY A 1 214 ? 15.489 33.233 49.056 1.00 11.70 203 GLY A N 1
ATOM 1521 C CA . GLY A 1 214 ? 15.728 34.654 48.884 1.00 11.71 203 GLY A CA 1
ATOM 1522 C C . GLY A 1 214 ? 16.879 35.228 49.673 1.00 11.95 203 GLY A C 1
ATOM 1523 O O . GLY A 1 214 ? 17.641 34.509 50.330 1.00 10.76 203 GLY A O 1
ATOM 1524 N N . ALA A 1 215 ? 16.958 36.551 49.631 1.00 11.38 204 ALA A N 1
ATOM 1525 C CA . ALA A 1 215 ? 18.103 37.283 50.130 1.00 11.81 204 ALA A CA 1
ATOM 1526 C C . ALA A 1 215 ? 18.283 37.168 51.624 1.00 12.69 204 ALA A C 1
ATOM 1527 O O . ALA A 1 215 ? 19.416 37.126 52.108 1.00 12.62 204 ALA A O 1
ATOM 1529 N N . ASP A 1 216 ? 17.195 37.113 52.385 1.00 13.50 205 ASP A N 1
ATOM 1530 C CA . ASP A 1 216 ? 17.332 37.132 53.819 1.00 13.92 205 ASP A CA 1
ATOM 1531 C C . ASP A 1 216 ? 18.110 35.915 54.330 1.00 12.70 205 ASP A C 1
ATOM 1532 O O . ASP A 1 216 ? 19.095 36.057 55.085 1.00 12.91 205 ASP A O 1
ATOM 1537 N N . ALA A 1 217 ? 17.663 34.721 53.940 1.00 12.45 206 ALA A N 1
ATOM 1538 C CA . ALA A 1 217 ? 18.369 33.517 54.323 1.00 12.10 206 ALA A CA 1
ATOM 1539 C C . ALA A 1 217 ? 19.794 33.480 53.772 1.00 11.76 206 ALA A C 1
ATOM 1540 O O . ALA A 1 217 ? 20.695 33.028 54.454 1.00 12.45 206 ALA A O 1
ATOM 1542 N N . LEU A 1 218 ? 19.994 33.958 52.558 1.00 11.93 207 LEU A N 1
ATOM 1543 C CA . LEU A 1 218 ? 21.317 33.944 51.963 1.00 11.69 207 LEU A CA 1
ATOM 1544 C C . LEU A 1 218 ? 22.308 34.745 52.799 1.00 10.92 207 LEU A C 1
ATOM 1545 O O . LEU A 1 218 ? 23.388 34.255 53.158 1.00 10.97 207 LEU A O 1
ATOM 1550 N N . LYS A 1 219 ? 21.914 35.954 53.174 1.00 11.23 208 LYS A N 1
ATOM 1551 C CA . LYS A 1 219 ? 22.791 36.798 53.962 1.00 11.36 208 LYS A CA 1
ATOM 1552 C C . LYS A 1 219 ? 23.045 36.171 55.342 1.00 11.23 208 LYS A C 1
ATOM 1553 O O . LYS A 1 219 ? 24.165 36.255 55.891 1.00 11.39 208 LYS A O 1
ATOM 1559 N N . LYS A 1 220 ? 22.036 35.553 55.951 1.00 11.43 209 LYS A N 1
ATOM 1560 C CA . LYS A 1 220 ? 22.204 34.939 57.260 1.00 12.22 209 LYS A CA 1
ATOM 1561 C C . LYS A 1 220 ? 23.104 33.718 57.164 1.00 11.98 209 LYS A C 1
ATOM 1562 O O . LYS A 1 220 ? 23.924 33.481 58.036 1.00 12.13 209 LYS A O 1
ATOM 1568 N N . LEU A 1 221 ? 22.997 32.965 56.075 1.00 11.09 210 LEU A N 1
ATOM 1569 C CA A LEU A 1 221 ? 23.905 31.844 55.802 0.50 10.98 210 LEU A CA 1
ATOM 1570 C CA B LEU A 1 221 ? 23.886 31.850 55.858 0.50 11.74 210 LEU A CA 1
ATOM 1571 C C . LEU A 1 221 ? 25.332 32.307 55.620 1.00 10.97 210 LEU A C 1
ATOM 1572 O O . LEU A 1 221 ? 26.278 31.692 56.149 1.00 10.65 210 LEU A O 1
ATOM 1581 N N . TRP A 1 222 ? 25.506 33.367 54.838 1.00 10.91 211 TRP A N 1
ATOM 1582 C CA . TRP A 1 222 ? 26.840 33.934 54.625 1.00 10.60 211 TRP A CA 1
ATOM 1583 C C . TRP A 1 222 ? 27.494 34.301 55.959 1.00 10.62 211 TRP A C 1
ATOM 1584 O O . TRP A 1 222 ? 28.662 34.010 56.212 1.00 11.60 211 TRP A O 1
ATOM 1595 N N . LYS A 1 223 ? 26.740 34.987 56.819 1.00 10.99 212 LYS A N 1
ATOM 1596 C CA . LYS A 1 223 ? 27.259 35.370 58.118 1.00 11.71 212 LYS A CA 1
ATOM 1597 C C . LYS A 1 223 ? 27.613 34.162 58.977 1.00 10.87 212 LYS A C 1
ATOM 1598 O O . LYS A 1 223 ? 28.653 34.123 59.636 1.00 11.62 212 LYS A O 1
ATOM 1604 N N . ILE A 1 224 ? 26.740 33.162 58.998 1.00 11.24 213 ILE A N 1
ATOM 1605 C CA . ILE A 1 224 ? 27.056 31.958 59.764 1.00 11.29 213 ILE A CA 1
ATOM 1606 C C . ILE A 1 224 ? 28.383 31.343 59.305 1.00 11.33 213 ILE A C 1
ATOM 1607 O O . ILE A 1 224 ? 29.255 30.996 60.118 1.00 11.71 213 ILE A O 1
ATOM 1612 N N . GLU A 1 225 ? 28.540 31.225 57.981 1.00 11.38 214 GLU A N 1
ATOM 1613 C CA . GLU A 1 225 ? 29.745 30.609 57.434 1.00 11.27 214 GLU A CA 1
ATOM 1614 C C . GLU A 1 225 ? 30.957 31.500 57.640 1.00 10.43 214 GLU A C 1
ATOM 1615 O O . GLU A 1 225 ? 32.020 30.991 58.019 1.00 10.91 214 GLU A O 1
ATOM 1621 N N . PHE A 1 226 ? 30.817 32.806 57.405 1.00 10.58 215 PHE A N 1
ATOM 1622 C CA . PHE A 1 226 ? 31.935 33.738 57.577 1.00 11.32 215 PHE A CA 1
ATOM 1623 C C . PHE A 1 226 ? 32.420 33.720 59.012 1.00 12.42 215 PHE A C 1
ATOM 1624 O O . PHE A 1 226 ? 33.625 33.612 59.291 1.00 13.17 215 PHE A O 1
ATOM 1632 N N . ASP A 1 227 ? 31.495 33.828 59.961 1.00 12.52 216 ASP A N 1
ATOM 1633 C CA . ASP A 1 227 ? 31.891 33.824 61.355 1.00 12.79 216 ASP A CA 1
ATOM 1634 C C . ASP A 1 227 ? 32.497 32.487 61.772 1.00 12.22 216 ASP A C 1
ATOM 1635 O O . ASP A 1 227 ? 33.505 32.420 62.493 1.00 12.88 216 ASP A O 1
ATOM 1640 N N . TYR A 1 228 ? 31.882 31.398 61.376 1.00 11.92 217 TYR A N 1
ATOM 1641 C CA . TYR A 1 228 ? 32.427 30.091 61.719 1.00 12.04 217 TYR A CA 1
ATOM 1642 C C . TYR A 1 228 ? 33.836 29.880 61.158 1.00 12.09 217 TYR A C 1
ATOM 1643 O O . TYR A 1 228 ? 34.764 29.476 61.869 1.00 12.92 217 TYR A O 1
ATOM 1652 N N . PHE A 1 229 ? 34.016 30.201 59.885 1.00 11.77 218 PHE A N 1
ATOM 1653 C CA . PHE A 1 229 ? 35.338 30.034 59.271 1.00 11.60 218 PHE A CA 1
ATOM 1654 C C . PHE A 1 229 ? 36.375 31.009 59.792 1.00 12.19 218 PHE A C 1
ATOM 1655 O O . PHE A 1 229 ? 37.453 30.591 60.214 1.00 12.46 218 PHE A O 1
ATOM 1663 N N . VAL A 1 230 ? 36.053 32.280 59.786 1.00 12.49 219 VAL A N 1
ATOM 1664 C CA . VAL A 1 230 ? 37.039 33.306 60.092 1.00 13.44 219 VAL A CA 1
ATOM 1665 C C . VAL A 1 230 ? 37.271 33.406 61.601 1.00 15.69 219 VAL A C 1
ATOM 1666 O O . VAL A 1 230 ? 38.427 33.515 62.051 1.00 17.22 219 VAL A O 1
ATOM 1670 N N . LYS A 1 231 ? 36.205 33.415 62.401 1.00 15.51 220 LYS A N 1
ATOM 1671 C CA . LYS A 1 231 ? 36.354 33.614 63.849 1.00 17.38 220 LYS A CA 1
ATOM 1672 C C . LYS A 1 231 ? 36.531 32.298 64.563 1.00 17.24 220 LYS A C 1
ATOM 1673 O O . LYS A 1 231 ? 37.547 32.082 65.230 1.00 20.84 220 LYS A O 1
ATOM 1679 N N . GLU A 1 232 ? 35.589 31.385 64.444 1.00 15.98 221 GLU A N 1
ATOM 1680 C CA . GLU A 1 232 ? 35.654 30.162 65.239 1.00 17.12 221 GLU A CA 1
ATOM 1681 C C . GLU A 1 232 ? 36.816 29.263 64.830 1.00 17.01 221 GLU A C 1
ATOM 1682 O O . GLU A 1 232 ? 37.508 28.678 65.670 1.00 18.97 221 GLU A O 1
ATOM 1688 N N . ARG A 1 233 ? 37.043 29.146 63.525 1.00 14.38 222 ARG A N 1
ATOM 1689 C CA . ARG A 1 233 ? 38.071 28.250 63.006 1.00 14.69 222 ARG A CA 1
ATOM 1690 C C . ARG A 1 233 ? 39.387 28.956 62.628 1.00 14.36 222 ARG A C 1
ATOM 1691 O O . ARG A 1 233 ? 40.353 28.286 62.200 1.00 14.83 222 ARG A O 1
ATOM 1699 N N . ASN A 1 234 ? 39.418 30.266 62.773 1.00 14.51 223 ASN A N 1
ATOM 1700 C CA A ASN A 1 234 ? 40.590 31.105 62.448 0.50 14.71 223 ASN A CA 1
ATOM 1701 C CA B ASN A 1 234 ? 40.637 31.009 62.517 0.50 14.81 223 ASN A CA 1
ATOM 1702 C C . ASN A 1 234 ? 41.174 30.772 61.087 1.00 14.89 223 ASN A C 1
ATOM 1703 O O . ASN A 1 234 ? 42.391 30.654 60.894 1.00 14.22 223 ASN A O 1
ATOM 1712 N N . LEU A 1 235 ? 40.278 30.650 60.101 1.00 13.02 224 LEU A N 1
ATOM 1713 C CA . LEU A 1 235 ? 40.696 30.492 58.719 1.00 12.77 224 LEU A CA 1
ATOM 1714 C C . LEU A 1 235 ? 40.936 31.863 58.152 1.00 12.86 224 LEU A C 1
ATOM 1715 O O . LEU A 1 235 ? 40.006 32.558 57.715 1.00 14.38 224 LEU A O 1
ATOM 1720 N N . ASN A 1 236 ? 42.176 32.317 58.251 1.00 11.82 225 ASN A N 1
ATOM 1721 C CA . ASN A 1 236 ? 42.600 33.637 57.825 1.00 12.97 225 ASN A CA 1
ATOM 1722 C C . ASN A 1 236 ? 43.239 33.639 56.443 1.00 11.37 225 ASN A C 1
ATOM 1723 O O . ASN A 1 236 ? 43.856 34.631 56.050 1.00 12.27 225 ASN A O 1
ATOM 1728 N N . ASN A 1 237 ? 43.052 32.547 55.686 1.00 11.15 226 ASN A N 1
ATOM 1729 C CA . ASN A 1 237 ? 43.698 32.341 54.398 1.00 11.18 226 ASN A CA 1
ATOM 1730 C C . ASN A 1 237 ? 42.735 32.439 53.216 1.00 10.94 226 ASN A C 1
ATOM 1731 O O . ASN A 1 237 ? 43.124 32.023 52.131 1.00 11.22 226 ASN A O 1
ATOM 1736 N N . LEU A 1 238 ? 41.562 33.055 53.406 1.00 10.69 227 LEU A N 1
ATOM 1737 C CA . LEU A 1 238 ? 40.516 33.052 52.376 1.00 10.74 227 LEU A CA 1
ATOM 1738 C C . LEU A 1 238 ? 40.269 34.455 51.865 1.00 11.04 227 LEU A C 1
ATOM 1739 O O . LEU A 1 238 ? 40.240 35.407 52.643 1.00 11.04 227 LEU A O 1
ATOM 1744 N N . ILE A 1 239 ? 40.099 34.580 50.562 1.00 10.41 228 ILE A N 1
ATOM 1745 C CA . ILE A 1 239 ? 39.693 35.801 49.901 1.00 9.85 228 ILE A CA 1
ATOM 1746 C C . ILE A 1 239 ? 38.257 35.555 49.403 1.00 9.79 228 ILE A C 1
ATOM 1747 O O . ILE A 1 239 ? 38.021 34.697 48.556 1.00 10.12 228 ILE A O 1
ATOM 1752 N N . TRP A 1 240 ? 37.308 36.295 49.984 1.00 9.45 229 TRP A N 1
ATOM 1753 C CA . TRP A 1 240 ? 35.883 35.940 49.860 1.00 9.52 229 TRP A CA 1
ATOM 1754 C C . TRP A 1 240 ? 35.266 36.531 48.606 1.00 9.68 229 TRP A C 1
ATOM 1755 O O . TRP A 1 240 ? 35.285 37.744 48.415 1.00 10.11 229 TRP A O 1
ATOM 1766 N N . VAL A 1 241 ? 34.698 35.667 47.767 1.00 9.28 230 VAL A N 1
ATOM 1767 C CA . VAL A 1 241 ? 34.104 36.098 46.493 1.00 9.62 230 VAL A CA 1
ATOM 1768 C C . VAL A 1 241 ? 32.581 35.936 46.530 1.00 8.85 230 VAL A C 1
ATOM 1769 O O . VAL A 1 241 ? 32.074 34.829 46.742 1.00 9.19 230 VAL A O 1
ATOM 1773 N N . PHE A 1 242 ? 31.861 37.065 46.459 1.00 9.20 231 PHE A N 1
ATOM 1774 C CA . PHE A 1 242 ? 30.401 37.091 46.359 1.00 9.44 231 PHE A CA 1
ATOM 1775 C C . PHE A 1 242 ? 29.973 37.096 44.896 1.00 8.98 231 PHE A C 1
ATOM 1776 O O . PHE A 1 242 ? 30.330 38.006 44.146 1.00 9.32 231 PHE A O 1
ATOM 1784 N N . THR A 1 243 ? 29.179 36.104 44.501 1.00 9.22 232 THR A N 1
ATOM 1785 C CA . THR A 1 243 ? 28.717 35.996 43.126 1.00 9.55 232 THR A CA 1
ATOM 1786 C C . THR A 1 243 ? 27.435 36.832 42.994 1.00 9.81 232 THR A C 1
ATOM 1787 O O . THR A 1 243 ? 26.433 36.534 43.672 1.00 10.36 232 THR A O 1
ATOM 1791 N N . ALA A 1 244 ? 27.480 37.846 42.135 1.00 9.52 233 ALA A N 1
ATOM 1792 C CA . ALA A 1 244 ? 26.440 38.869 42.068 1.00 10.19 233 ALA A CA 1
ATOM 1793 C C . ALA A 1 244 ? 25.425 38.637 40.946 1.00 10.73 233 ALA A C 1
ATOM 1794 O O . ALA A 1 244 ? 24.584 39.509 40.685 1.00 12.04 233 ALA A O 1
ATOM 1796 N N . GLY A 1 245 ? 25.443 37.499 40.285 1.00 10.97 234 GLY A N 1
ATOM 1797 C CA . GLY A 1 245 ? 24.607 37.243 39.132 1.00 11.03 234 GLY A CA 1
ATOM 1798 C C . GLY A 1 245 ? 25.355 36.364 38.171 1.00 10.43 234 GLY A C 1
ATOM 1799 O O . GLY A 1 245 ? 26.476 35.900 38.484 1.00 10.28 234 GLY A O 1
ATOM 1800 N N . THR A 1 246 ? 24.775 36.059 37.025 1.00 10.47 235 THR A N 1
ATOM 1801 C CA . THR A 1 246 ? 23.388 36.442 36.661 1.00 10.69 235 THR A CA 1
ATOM 1802 C C . THR A 1 246 ? 22.395 35.537 37.418 1.00 11.71 235 THR A C 1
ATOM 1803 O O . THR A 1 246 ? 22.725 34.408 37.761 1.00 12.10 235 THR A O 1
ATOM 1807 N N . PRO A 1 247 ? 21.203 36.066 37.740 1.00 11.49 236 PRO A N 1
ATOM 1808 C CA . PRO A 1 247 ? 20.668 37.391 37.449 1.00 11.38 236 PRO A CA 1
ATOM 1809 C C . PRO A 1 247 ? 21.170 38.447 38.426 1.00 12.13 236 PRO A C 1
ATOM 1810 O O . PRO A 1 247 ? 21.268 38.220 39.622 1.00 12.81 236 PRO A O 1
ATOM 1814 N N . ILE A 1 248 ? 21.437 39.642 37.902 1.00 12.51 237 ILE A N 1
ATOM 1815 C CA . ILE A 1 248 ? 21.940 40.755 38.690 1.00 12.58 237 ILE A CA 1
ATOM 1816 C C . ILE A 1 248 ? 20.837 41.664 39.267 1.00 12.96 237 ILE A C 1
ATOM 1817 O O . ILE A 1 248 ? 21.084 42.409 40.194 1.00 13.42 237 ILE A O 1
ATOM 1822 N N A GLU A 1 249 ? 19.619 41.578 38.731 0.50 14.63 238 GLU A N 1
ATOM 1823 N N B GLU A 1 249 ? 19.611 41.528 38.763 0.50 14.51 238 GLU A N 1
ATOM 1824 C CA A GLU A 1 249 ? 18.571 42.513 39.164 0.50 15.55 238 GLU A CA 1
ATOM 1825 C CA B GLU A 1 249 ? 18.517 42.392 39.223 0.50 15.46 238 GLU A CA 1
ATOM 1826 C C A GLU A 1 249 ? 18.269 42.350 40.650 0.50 14.92 238 GLU A C 1
ATOM 1827 C C B GLU A 1 249 ? 18.317 42.307 40.725 0.50 14.84 238 GLU A C 1
ATOM 1828 O O A GLU A 1 249 ? 17.977 41.249 41.108 0.50 14.92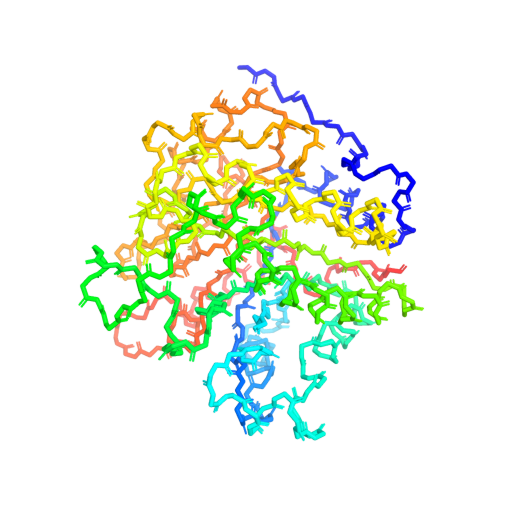 238 GLU A O 1
ATOM 1829 O O B GLU A 1 249 ? 18.164 41.217 41.288 0.50 14.65 238 GLU A O 1
ATOM 1840 N N . GLY A 1 250 ? 18.334 43.451 41.388 1.00 14.63 239 GLY A N 1
ATOM 1841 C CA . GLY A 1 250 ? 18.063 43.464 42.801 1.00 14.16 239 GLY A CA 1
ATOM 1842 C C . GLY A 1 250 ? 19.146 42.867 43.683 1.00 13.27 239 GLY A C 1
ATOM 1843 O O . GLY A 1 250 ? 18.936 42.619 44.863 1.00 13.45 239 GLY A O 1
ATOM 1844 N N . ILE A 1 251 ? 20.340 42.664 43.119 1.00 12.84 240 ILE A N 1
ATOM 1845 C CA . ILE A 1 251 ? 21.418 42.021 43.868 1.00 12.80 240 ILE A CA 1
ATOM 1846 C C . ILE A 1 251 ? 21.871 42.810 45.115 1.00 12.90 240 ILE A C 1
ATOM 1847 O O . ILE A 1 251 ? 22.387 42.220 46.082 1.00 12.18 240 ILE A O 1
ATOM 1852 N N . ALA A 1 252 ? 21.660 44.133 45.146 1.00 13.52 241 ALA A N 1
ATOM 1853 C CA . ALA A 1 252 ? 22.056 44.902 46.313 1.00 13.37 241 ALA A CA 1
ATOM 1854 C C . ALA A 1 252 ? 21.432 44.334 47.587 1.00 12.80 241 ALA A C 1
ATOM 1855 O O . ALA A 1 252 ? 22.045 44.329 48.646 1.00 14.14 241 ALA A O 1
ATOM 1857 N N . ASP A 1 253 ? 20.211 43.802 47.481 1.00 13.21 242 ASP A N 1
ATOM 1858 C CA A ASP A 1 253 ? 19.537 43.280 48.667 0.50 12.79 242 ASP A CA 1
ATOM 1859 C CA B ASP A 1 253 ? 19.510 43.258 48.639 0.50 13.53 242 ASP A CA 1
ATOM 1860 C C . ASP A 1 253 ? 20.089 41.931 49.119 1.00 12.17 242 ASP A C 1
ATOM 1861 O O . ASP A 1 253 ? 19.841 41.501 50.253 1.00 12.66 242 ASP A O 1
ATOM 1870 N N . TRP A 1 254 ? 20.825 41.260 48.234 1.00 11.89 243 TRP A N 1
ATOM 1871 C CA . TRP A 1 254 ? 21.480 39.988 48.542 1.00 11.77 243 TRP A CA 1
ATOM 1872 C C . TRP A 1 254 ? 22.899 40.149 49.098 1.00 11.70 243 TRP A C 1
ATOM 1873 O O . TRP A 1 254 ? 23.509 39.180 49.563 1.00 11.08 243 TRP A O 1
ATOM 1884 N N . TYR A 1 255 ? 23.471 41.352 48.986 1.00 11.52 244 TYR A N 1
ATOM 1885 C CA . TYR A 1 255 ? 24.881 41.570 49.329 1.00 12.12 244 TYR A CA 1
ATOM 1886 C C . TYR A 1 255 ? 25.157 41.392 50.810 1.00 12.04 244 TYR A C 1
ATOM 1887 O O . TYR A 1 255 ? 24.532 42.032 51.635 1.00 12.86 244 TYR A O 1
ATOM 1896 N N . PRO A 1 256 ? 26.133 40.543 51.163 1.00 12.19 245 PRO A N 1
ATOM 1897 C CA . PRO A 1 256 ? 26.431 40.350 52.583 1.00 13.42 245 PRO A CA 1
ATOM 1898 C C . PRO A 1 256 ? 27.040 41.560 53.289 1.00 13.24 245 PRO A C 1
ATOM 1899 O O . PRO A 1 256 ? 27.018 41.610 54.508 1.00 14.74 245 PRO A O 1
ATOM 1903 N N . GLY A 1 257 ? 27.594 42.495 52.535 1.00 13.16 246 GLY A N 1
ATOM 1904 C CA . GLY A 1 257 ? 28.217 43.701 53.059 1.00 13.98 246 GLY A CA 1
ATOM 1905 C C . GLY A 1 257 ? 29.700 43.757 52.798 1.00 13.34 246 GLY A C 1
ATOM 1906 O O . GLY A 1 257 ? 30.376 42.724 52.642 1.00 12.10 246 GLY A O 1
ATOM 1907 N N . ASP A 1 258 ? 30.229 44.969 52.786 1.00 13.43 247 ASP A N 1
ATOM 1908 C CA . ASP A 1 258 ? 31.625 45.221 52.498 1.00 13.73 247 ASP A CA 1
ATOM 1909 C C . ASP A 1 258 ? 32.594 44.568 53.467 1.00 13.60 247 ASP A C 1
ATOM 1910 O O . ASP A 1 258 ? 33.751 44.352 53.111 1.00 14.17 247 ASP A O 1
ATOM 1915 N N . ASP A 1 259 ? 32.170 44.267 54.689 1.00 12.07 248 ASP A N 1
ATOM 1916 C CA . ASP A 1 259 ? 32.992 43.628 55.684 1.00 13.17 248 ASP A CA 1
ATOM 1917 C C . ASP A 1 259 ? 33.036 42.107 55.612 1.00 12.77 248 ASP A C 1
ATOM 1918 O O . ASP A 1 259 ? 33.705 41.461 56.391 1.00 12.96 248 ASP A O 1
ATOM 1923 N N . MET A 1 260 ? 32.336 41.517 54.646 1.00 11.86 249 MET A N 1
ATOM 1924 C CA A MET A 1 260 ? 32.258 40.068 54.489 0.50 11.73 249 MET A CA 1
ATOM 1925 C CA B MET A 1 260 ? 32.368 40.053 54.495 0.50 12.08 249 MET A CA 1
ATOM 1926 C C . MET A 1 260 ? 32.564 39.591 53.050 1.00 11.57 249 MET A C 1
ATOM 1927 O O . MET A 1 260 ? 32.386 38.407 52.740 1.00 11.87 249 MET A O 1
ATOM 1936 N N . VAL A 1 261 ? 33.007 40.508 52.193 1.00 10.53 250 VAL A N 1
ATOM 1937 C CA . VAL A 1 261 ? 33.255 40.218 50.775 1.00 10.49 250 VAL A CA 1
ATOM 1938 C C . VAL A 1 261 ? 34.520 40.934 50.332 1.00 10.10 250 VAL A C 1
ATOM 1939 O O . VAL A 1 261 ? 34.678 42.117 50.602 1.00 10.80 250 VAL A O 1
ATOM 1943 N N . ASP A 1 262 ? 35.387 40.212 49.588 1.00 9.86 251 ASP A N 1
ATOM 1944 C CA . ASP A 1 262 ? 36.578 40.832 49.012 1.00 9.92 251 ASP A CA 1
ATOM 1945 C C . ASP A 1 262 ? 36.487 41.075 47.515 1.00 10.43 251 ASP A C 1
ATOM 1946 O O . ASP A 1 262 ? 37.131 41.986 46.997 1.00 11.83 251 ASP A O 1
ATOM 1951 N N . VAL A 1 263 ? 35.718 40.259 46.798 1.00 10.10 252 VAL A N 1
ATOM 1952 C CA . VAL A 1 263 ? 35.644 40.309 45.328 1.00 9.42 252 VAL A CA 1
ATOM 1953 C C . VAL A 1 263 ? 34.211 40.061 44.911 1.00 9.26 252 VAL A C 1
ATOM 1954 O O . VAL A 1 263 ? 33.521 39.227 45.487 1.00 9.81 252 VAL A O 1
ATOM 1958 N N . ILE A 1 264 ? 33.762 40.797 43.924 1.00 9.41 253 ILE A N 1
ATOM 1959 C CA . ILE A 1 264 ? 32.477 40.575 43.274 1.00 9.60 253 ILE A CA 1
ATOM 1960 C C . ILE A 1 264 ? 32.728 39.745 42.029 1.00 9.55 253 ILE A C 1
ATOM 1961 O O . ILE A 1 264 ? 33.452 40.185 41.144 1.00 10.60 253 ILE A O 1
ATOM 1966 N N . GLY A 1 265 ? 32.068 38.597 41.952 1.00 9.41 254 GLY A N 1
ATOM 1967 C CA . GLY A 1 265 ? 32.192 37.736 40.792 1.00 9.48 254 GLY A CA 1
ATOM 1968 C C . GLY A 1 265 ? 30.881 37.646 40.031 1.00 9.89 254 GLY A C 1
ATOM 1969 O O . GLY A 1 265 ? 29.800 37.582 40.640 1.00 11.14 254 GLY A O 1
ATOM 1970 N N . MET A 1 266 ? 30.971 37.662 38.706 1.00 9.10 255 MET A N 1
ATOM 1971 C CA . MET A 1 266 ? 29.832 37.377 37.835 1.00 9.38 255 MET A CA 1
ATOM 1972 C C . MET A 1 266 ? 29.988 36.029 37.173 1.00 9.41 255 MET A C 1
ATOM 1973 O O . MET A 1 266 ? 31.064 35.647 36.716 1.00 9.82 255 MET A O 1
ATOM 1978 N N . ASP A 1 267 ? 28.892 35.272 37.142 1.00 9.46 256 ASP A N 1
ATOM 1979 C CA . ASP A 1 267 ? 28.773 34.013 36.394 1.00 9.73 256 ASP A CA 1
ATOM 1980 C C . ASP A 1 267 ? 27.872 34.312 35.197 1.00 10.36 256 ASP A C 1
ATOM 1981 O O . ASP A 1 267 ? 26.637 34.398 35.327 1.00 10.81 256 ASP A O 1
ATOM 1986 N N . ILE A 1 268 ? 28.481 34.534 34.047 1.00 10.44 257 ILE A N 1
ATOM 1987 C CA . ILE A 1 268 ? 27.769 34.949 32.822 1.00 10.98 257 ILE A CA 1
ATOM 1988 C C . ILE A 1 268 ? 28.053 33.920 31.756 1.00 11.75 257 ILE A C 1
ATOM 1989 O O . ILE A 1 268 ? 29.204 33.668 31.393 1.00 12.61 257 ILE A O 1
ATOM 1994 N N . TYR A 1 269 ? 26.995 33.288 31.268 1.00 12.43 258 TYR A N 1
ATOM 1995 C CA . TYR A 1 269 ? 27.102 32.338 30.171 1.00 12.98 258 TYR A CA 1
ATOM 1996 C C . TYR A 1 269 ? 26.452 32.955 28.926 1.00 13.01 258 TYR A C 1
ATOM 1997 O O . TYR A 1 269 ? 25.226 32.949 28.753 1.00 14.46 258 TYR A O 1
ATOM 2006 N N . ALA A 1 270 ? 27.286 33.532 28.086 1.00 13.03 259 ALA A N 1
ATOM 2007 C CA . ALA A 1 270 ? 26.879 34.122 26.818 1.00 13.80 259 ALA A CA 1
ATOM 2008 C C . ALA A 1 270 ? 26.502 33.041 25.827 1.00 15.21 259 ALA A C 1
ATOM 2009 O O . ALA A 1 270 ? 26.683 31.840 26.069 1.00 14.55 259 ALA A O 1
ATOM 2011 N N . THR A 1 271 ? 25.952 33.473 24.701 1.00 14.49 260 THR A N 1
ATOM 2012 C CA . THR A 1 271 ? 25.736 32.546 23.596 1.00 15.15 260 THR A CA 1
ATOM 2013 C C . THR A 1 271 ? 27.055 31.818 23.325 1.00 14.05 260 THR A C 1
ATOM 2014 O O . THR A 1 271 ? 28.130 32.424 23.402 1.00 13.22 260 THR A O 1
ATOM 2018 N N . GLN A 1 272 ? 26.976 30.538 22.991 1.00 14.03 261 GLN A N 1
ATOM 2019 C CA . GLN A 1 272 ? 28.141 29.741 22.683 1.00 13.78 261 GLN A CA 1
ATOM 2020 C C . GLN A 1 272 ? 28.924 30.383 21.521 1.00 14.24 261 GLN A C 1
ATOM 2021 O O . GLN A 1 272 ? 28.381 30.623 20.417 1.00 15.53 261 GLN A O 1
ATOM 2027 N N . GLY A 1 273 ? 30.192 30.703 21.788 1.00 13.77 262 GLY A N 1
ATOM 2028 C CA . GLY A 1 273 ? 31.049 31.326 20.815 1.00 14.29 262 GLY A CA 1
ATOM 2029 C C . GLY A 1 273 ? 31.147 32.842 20.896 1.00 13.82 262 GLY A C 1
ATOM 2030 O O . GLY A 1 273 ? 31.921 33.457 20.168 1.00 15.66 262 GLY A O 1
ATOM 2031 N N . ASP A 1 274 ? 30.350 33.471 21.748 1.00 14.00 263 ASP A N 1
ATOM 2032 C CA . ASP A 1 274 ? 30.304 34.930 21.844 1.00 14.10 263 ASP A CA 1
ATOM 2033 C C . ASP A 1 274 ? 31.319 35.443 22.880 1.00 13.20 263 ASP A C 1
ATOM 2034 O O . ASP A 1 274 ? 31.075 35.331 24.079 1.00 12.88 263 ASP A O 1
ATOM 2039 N N . HIS A 1 275 ? 32.380 36.070 22.400 1.00 12.65 264 HIS A N 1
ATOM 2040 C CA . HIS A 1 275 ? 33.446 36.606 23.248 1.00 12.29 264 HIS A CA 1
ATOM 2041 C C . HIS A 1 275 ? 33.254 38.092 23.556 1.00 12.63 264 HIS A C 1
ATOM 2042 O O . HIS A 1 275 ? 34.224 38.779 23.859 1.00 12.43 264 HIS A O 1
ATOM 2049 N N . ALA A 1 276 ? 32.025 38.588 23.498 1.00 13.28 265 ALA A N 1
ATOM 2050 C CA . ALA A 1 276 ? 31.734 39.936 23.947 1.00 13.43 265 ALA A CA 1
ATOM 2051 C C . ALA A 1 276 ? 32.335 40.170 25.311 1.00 13.63 265 ALA A C 1
ATOM 2052 O O . ALA A 1 276 ? 32.394 39.272 26.149 1.00 13.23 265 ALA A O 1
ATOM 2054 N N . THR A 1 277 ? 32.752 41.396 25.577 1.00 12.90 266 THR A N 1
ATOM 2055 C CA . THR A 1 277 ? 33.458 41.688 26.808 1.00 12.58 266 THR A CA 1
ATOM 2056 C C . THR A 1 277 ? 32.551 41.757 28.015 1.00 12.96 266 THR A C 1
ATOM 2057 O O . THR A 1 277 ? 33.044 41.788 29.136 1.00 13.21 266 THR A O 1
ATOM 2061 N N . GLN A 1 278 ? 31.243 41.814 27.800 1.00 12.15 267 GLN A N 1
ATOM 2062 C CA . GLN A 1 278 ? 30.274 41.943 28.880 1.00 12.75 267 GLN A CA 1
ATOM 2063 C C . GLN A 1 278 ? 30.481 43.234 29.675 1.00 12.67 267 GLN A C 1
ATOM 2064 O O . GLN A 1 278 ? 30.302 43.292 30.890 1.00 12.28 267 GLN A O 1
ATOM 2070 N N . GLN A 1 279 ? 30.814 44.294 28.925 1.00 13.95 268 GLN A N 1
ATOM 2071 C CA . GLN A 1 279 ? 31.067 45.606 29.497 1.00 15.18 268 GLN A CA 1
ATOM 2072 C C . GLN A 1 279 ? 29.972 46.085 30.436 1.00 14.81 268 GLN A C 1
ATOM 2073 O O . GLN A 1 279 ? 30.254 46.656 31.475 1.00 15.00 268 GLN A O 1
ATOM 2079 N N . ASP A 1 280 ? 28.728 45.896 30.046 1.00 14.71 269 ASP A N 1
ATOM 2080 C CA . ASP A 1 280 ? 27.633 46.424 30.836 1.00 15.98 269 ASP A CA 1
ATOM 2081 C C . ASP A 1 280 ? 27.540 45.754 32.218 1.00 14.28 269 ASP A C 1
ATOM 2082 O O . ASP A 1 280 ? 27.298 46.424 33.224 1.00 14.41 269 ASP A O 1
ATOM 2087 N N . TYR A 1 281 ? 27.728 44.431 32.284 1.00 13.63 270 TYR A N 1
ATOM 2088 C CA . TYR A 1 281 ? 27.757 43.773 33.568 1.00 12.82 270 TYR A CA 1
ATOM 2089 C C . TYR A 1 281 ? 28.944 44.248 34.429 1.00 11.67 270 TYR A C 1
ATOM 2090 O O . TYR A 1 281 ? 28.786 44.435 35.627 1.00 11.71 270 TYR A O 1
ATOM 2099 N N . PHE A 1 282 ? 30.107 44.468 33.799 1.00 11.46 271 PHE A N 1
ATOM 2100 C CA . PHE A 1 282 ? 31.260 44.975 34.523 1.00 11.69 271 PHE A CA 1
ATOM 2101 C C . PHE A 1 282 ? 30.895 46.333 35.169 1.00 12.27 271 PHE A C 1
ATOM 2102 O O . PHE A 1 282 ? 31.116 46.570 36.365 1.00 11.93 271 PHE A O 1
ATOM 2110 N N . ASN A 1 283 ? 30.304 47.210 34.341 1.00 13.15 272 ASN A N 1
ATOM 2111 C CA . ASN A 1 283 ? 29.916 48.552 34.795 1.00 14.12 272 ASN A CA 1
ATOM 2112 C C . ASN A 1 283 ? 28.899 48.503 35.893 1.00 13.72 272 ASN A C 1
ATOM 2113 O O . ASN A 1 283 ? 28.977 49.282 36.839 1.00 13.86 272 ASN A O 1
ATOM 2118 N N . GLN A 1 284 ? 27.937 47.599 35.787 1.00 13.46 273 GLN A N 1
ATOM 2119 C CA . GLN A 1 284 ? 26.952 47.461 36.832 1.00 14.10 273 GLN A CA 1
ATOM 2120 C C . GLN A 1 284 ? 27.556 47.025 38.133 1.00 12.76 273 GLN A C 1
ATOM 2121 O O . GLN A 1 284 ? 27.166 47.485 39.201 1.00 13.22 273 GLN A O 1
ATOM 2127 N N . CYS A 1 285 ? 28.523 46.111 38.072 1.00 12.39 274 CYS A N 1
ATOM 2128 C CA . CYS A 1 285 ? 29.180 45.683 39.305 1.00 12.24 274 CYS A CA 1
ATOM 2129 C C . CYS A 1 285 ? 29.984 46.831 39.952 1.00 12.75 274 CYS A C 1
ATOM 2130 O O . CYS A 1 285 ? 30.007 46.991 41.169 1.00 13.90 274 CYS A O 1
ATOM 2133 N N . LYS A 1 286 ? 30.610 47.667 39.131 1.00 12.54 275 LYS A N 1
ATOM 2134 C CA . LYS A 1 286 ? 31.270 48.849 39.652 1.00 13.44 275 LYS A CA 1
ATOM 2135 C C . LYS A 1 286 ? 30.255 49.784 40.351 1.00 13.24 275 LYS A C 1
ATOM 2136 O O . LYS A 1 286 ? 30.490 50.246 41.484 1.00 14.92 275 LYS A O 1
ATOM 2142 N N . SER A 1 287 ? 29.144 50.070 39.677 1.00 13.30 276 SER A N 1
ATOM 2143 C CA A SER A 1 287 ? 28.123 50.997 40.190 0.50 13.85 276 SER A CA 1
ATOM 2144 C CA B SER A 1 287 ? 28.195 51.029 40.238 0.50 14.26 276 SER A CA 1
ATOM 2145 C C . SER A 1 287 ? 27.413 50.478 41.435 1.00 14.18 276 SER A C 1
ATOM 2146 O O . SER A 1 287 ? 27.303 51.170 42.450 1.00 14.47 276 SER A O 1
ATOM 2151 N N . ILE A 1 288 ? 26.882 49.257 41.344 1.00 12.97 277 ILE A N 1
ATOM 2152 C CA . ILE A 1 288 ? 26.096 48.684 42.435 1.00 13.13 277 ILE A CA 1
ATOM 2153 C C . ILE A 1 288 ? 26.890 48.614 43.708 1.00 13.39 277 ILE A C 1
ATOM 2154 O O . ILE A 1 288 ? 26.374 48.948 44.783 1.00 13.90 277 ILE A O 1
ATOM 2159 N N . PHE A 1 289 ? 28.162 48.210 43.623 1.00 12.98 278 PHE A N 1
ATOM 2160 C CA . PHE A 1 289 ? 29.002 48.059 44.804 1.00 12.66 278 PHE A CA 1
ATOM 2161 C C . PHE A 1 289 ? 29.909 49.238 45.074 1.00 13.13 278 PHE A C 1
ATOM 2162 O O . PHE A 1 289 ? 30.818 49.177 45.905 1.00 13.38 278 PHE A O 1
ATOM 2170 N N . LYS A 1 290 ? 29.568 50.355 44.421 1.00 13.56 279 LYS A N 1
ATOM 2171 C CA . LYS A 1 290 ? 30.159 51.674 44.723 1.00 15.22 279 LYS A CA 1
ATOM 2172 C C . LYS A 1 290 ? 31.669 51.687 44.571 1.00 14.78 279 LYS A C 1
ATOM 2173 O O . LYS A 1 290 ? 32.397 52.400 45.265 1.00 15.67 279 LYS A O 1
ATOM 2179 N N . GLY A 1 291 ? 32.165 50.902 43.615 1.00 14.01 280 GLY A N 1
ATOM 2180 C CA . GLY A 1 291 ? 33.584 50.837 43.353 1.00 13.99 280 GLY A CA 1
ATOM 2181 C C . GLY A 1 291 ? 34.417 50.307 44.499 1.00 14.15 280 GLY A C 1
ATOM 2182 O O . GLY A 1 291 ? 35.623 50.526 44.526 1.00 14.41 280 GLY A O 1
ATOM 2183 N N . ARG A 1 292 ? 33.814 49.629 45.477 1.00 12.87 281 ARG A N 1
ATOM 2184 C CA . ARG A 1 292 ? 34.545 49.232 46.669 1.00 13.26 281 ARG A CA 1
ATOM 2185 C C . ARG A 1 292 ? 35.221 47.877 46.573 1.00 12.36 281 ARG A C 1
ATOM 2186 O O .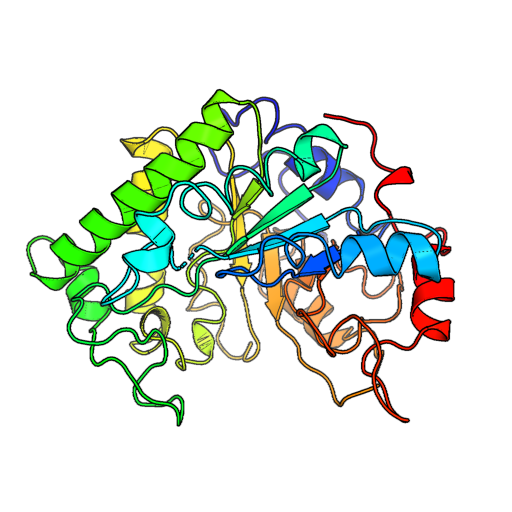 ARG A 1 292 ? 36.019 47.547 47.408 1.00 12.97 281 ARG A O 1
ATOM 2194 N N . LYS A 1 293 ? 34.862 47.089 45.556 1.00 11.73 282 LYS A N 1
ATOM 2195 C CA . LYS A 1 293 ? 35.403 45.739 45.432 1.00 10.99 282 LYS A CA 1
ATOM 2196 C C . LYS A 1 293 ? 35.873 45.458 44.012 1.00 10.66 282 LYS A C 1
ATOM 2197 O O . LYS A 1 293 ? 35.237 45.849 43.043 1.00 11.32 282 LYS A O 1
ATOM 2203 N N . ILE A 1 294 ? 36.953 44.706 43.925 1.00 10.29 283 ILE A N 1
ATOM 2204 C CA . ILE A 1 294 ? 37.430 44.134 42.671 1.00 11.17 283 ILE A CA 1
ATOM 2205 C C . ILE A 1 294 ? 36.293 43.336 42.015 1.00 10.11 283 ILE A C 1
ATOM 2206 O O . ILE A 1 294 ? 35.511 42.661 42.707 1.00 10.84 283 ILE A O 1
ATOM 2211 N N . VAL A 1 295 ? 36.221 43.383 40.688 1.00 9.72 284 VAL A N 1
ATOM 2212 C CA . VAL A 1 295 ? 35.162 42.715 39.938 1.00 9.57 284 VAL A CA 1
ATOM 2213 C C . VAL A 1 295 ? 35.797 41.670 39.009 1.00 9.52 284 VAL A C 1
ATOM 2214 O O . VAL A 1 295 ? 36.703 42.026 38.230 1.00 10.15 284 VAL A O 1
ATOM 2218 N N . ALA A 1 296 ? 35.252 40.465 39.030 1.00 9.54 285 ALA A N 1
ATOM 2219 C CA . ALA A 1 296 ? 35.820 39.320 38.296 1.00 9.11 285 ALA A CA 1
ATOM 2220 C C . ALA A 1 296 ? 34.724 38.553 37.555 1.00 9.32 285 ALA A C 1
ATOM 2221 O O . ALA A 1 296 ? 33.543 38.659 37.906 1.00 9.84 285 ALA A O 1
ATOM 2223 N N . MET A 1 297 ? 35.117 37.783 36.550 1.00 9.19 286 MET A N 1
ATOM 2224 C CA . MET A 1 297 ? 34.212 36.873 35.850 1.00 9.57 286 MET A CA 1
ATOM 2225 C C . MET A 1 297 ? 34.471 35.492 36.434 1.00 8.67 286 MET A C 1
ATOM 2226 O O . MET A 1 297 ? 35.322 34.711 35.971 1.00 9.38 286 MET A O 1
ATOM 2231 N N . SER A 1 298 ? 33.753 35.179 37.518 1.00 8.81 287 SER A N 1
ATOM 2232 C CA . SER A 1 298 ? 33.991 33.962 38.290 1.00 9.32 287 SER A CA 1
ATOM 2233 C C . SER A 1 298 ? 33.528 32.676 37.595 1.00 9.13 287 SER A C 1
ATOM 2234 O O . SER A 1 298 ? 34.053 31.632 37.923 1.00 9.46 287 SER A O 1
ATOM 2237 N N . GLU A 1 299 ? 32.615 32.752 36.637 1.00 9.40 288 GLU A N 1
ATOM 2238 C CA . GLU A 1 299 ? 32.332 31.645 35.714 1.00 9.32 288 GLU A CA 1
ATOM 2239 C C . GLU A 1 299 ? 31.958 32.211 34.365 1.00 9.82 288 GLU A C 1
ATOM 2240 O O . GLU A 1 299 ? 31.289 33.262 34.315 1.00 10.06 288 GLU A O 1
ATOM 2246 N N . CYS A 1 300 ? 32.320 31.529 33.292 1.00 10.04 289 CYS A N 1
ATOM 2247 C CA . CYS A 1 300 ? 31.825 31.878 31.970 1.00 10.51 289 CYS A CA 1
ATOM 2248 C C . CYS A 1 300 ? 31.837 30.648 31.100 1.00 10.70 289 CYS A C 1
ATOM 2249 O O . CYS A 1 300 ? 32.309 29.580 31.477 1.00 9.84 289 CYS A O 1
ATOM 2252 N N . GLY A 1 301 ? 31.238 30.797 29.921 1.00 10.86 290 GLY A N 1
ATOM 2253 C CA . GLY A 1 301 ? 31.418 29.842 28.841 1.00 10.47 290 GLY A CA 1
ATOM 2254 C C . GLY A 1 301 ? 32.498 30.420 27.952 1.00 10.83 290 GLY A C 1
ATOM 2255 O O . GLY A 1 301 ? 33.691 30.364 28.314 1.00 11.04 290 GLY A O 1
ATOM 2256 N N . SER A 1 302 ? 32.128 30.989 26.819 1.00 11.18 291 SER A N 1
ATOM 2257 C CA . SER A 1 302 ? 33.056 31.766 26.038 1.00 10.73 291 SER A CA 1
ATOM 2258 C C . SER A 1 302 ? 33.644 32.864 26.898 1.00 10.54 291 SER A C 1
ATOM 2259 O O . SER A 1 302 ? 32.908 33.603 27.537 1.00 10.99 291 SER A O 1
ATOM 2262 N N . VAL A 1 303 ? 34.958 33.007 26.846 1.00 10.81 292 VAL A N 1
ATOM 2263 C CA . VAL A 1 303 ? 35.708 33.970 27.665 1.00 10.90 292 VAL A CA 1
ATOM 2264 C C . VAL A 1 303 ? 35.550 35.360 27.073 1.00 10.51 292 VAL A C 1
ATOM 2265 O O . VAL A 1 303 ? 35.632 35.530 25.872 1.00 11.11 292 VAL A O 1
ATOM 2269 N N . PRO A 1 304 ? 35.347 36.363 27.932 1.00 11.19 293 PRO A N 1
ATOM 2270 C CA . PRO A 1 304 ? 35.258 37.744 27.395 1.00 11.55 293 PRO A CA 1
ATOM 2271 C C . PRO A 1 304 ? 36.592 38.171 26.803 1.00 12.63 293 PRO A C 1
ATOM 2272 O O . PRO A 1 304 ? 37.638 37.887 27.371 1.00 11.90 293 PRO A O 1
ATOM 2276 N N . GLU A 1 305 ? 36.588 38.783 25.625 1.00 12.86 294 GLU A N 1
ATOM 2277 C CA A GLU A 1 305 ? 37.826 39.259 25.022 0.50 13.68 294 GLU A CA 1
ATOM 2278 C CA B GLU A 1 305 ? 37.823 39.240 25.026 0.50 13.87 294 GLU A CA 1
ATOM 2279 C C . GLU A 1 305 ? 38.584 40.124 26.010 1.00 13.28 294 GLU A C 1
ATOM 2280 O O . GLU A 1 305 ? 37.997 41.018 26.578 1.00 12.26 294 GLU A O 1
ATOM 2291 N N . PRO A 1 306 ? 39.875 39.856 26.218 1.00 12.91 295 PRO A N 1
ATOM 2292 C CA . PRO A 1 306 ? 40.651 40.748 27.080 1.00 13.32 295 PRO A CA 1
ATOM 2293 C C . PRO A 1 306 ? 40.624 42.190 26.594 1.00 12.61 295 PRO A C 1
ATOM 2294 O O . PRO A 1 306 ? 40.929 42.471 25.430 1.00 13.51 295 PRO A O 1
ATOM 2298 N N . ASP A 1 307 ? 40.240 43.101 27.472 1.00 12.37 296 ASP A N 1
ATOM 2299 C CA . ASP A 1 307 ? 39.950 44.503 27.079 1.00 12.84 296 ASP A CA 1
ATOM 2300 C C . ASP A 1 307 ? 39.995 45.327 28.348 1.00 12.18 296 ASP A C 1
ATOM 2301 O O . ASP A 1 307 ? 39.239 45.042 29.294 1.00 13.36 296 ASP A O 1
ATOM 2306 N N . LEU A 1 308 ? 40.866 46.329 28.416 1.00 11.21 297 LEU A N 1
ATOM 2307 C CA . LEU A 1 308 ? 40.979 47.132 29.625 1.00 11.09 297 LEU A CA 1
ATOM 2308 C C . LEU A 1 308 ? 39.813 48.096 29.858 1.00 10.91 297 LEU A C 1
ATOM 2309 O O . LEU A 1 308 ? 39.717 48.665 30.931 1.00 11.69 297 LEU A O 1
ATOM 2314 N N . ALA A 1 309 ? 38.872 48.182 28.917 1.00 11.60 298 ALA A N 1
ATOM 2315 C CA . ALA A 1 309 ? 37.629 48.896 29.161 1.00 12.67 298 ALA A CA 1
ATOM 2316 C C . ALA A 1 309 ? 36.672 48.056 30.001 1.00 13.02 298 ALA A C 1
ATOM 2317 O O . ALA A 1 309 ? 35.799 48.636 30.682 1.00 14.58 298 ALA A O 1
ATOM 2319 N N . ALA A 1 310 ? 36.833 46.722 29.990 1.00 12.40 299 ALA A N 1
ATOM 2320 C CA . ALA A 1 310 ? 36.022 45.788 30.818 1.00 11.90 299 ALA A CA 1
ATOM 2321 C C . ALA A 1 310 ? 36.996 44.799 31.475 1.00 11.22 299 ALA A C 1
ATOM 2322 O O . ALA A 1 310 ? 37.022 43.598 31.130 1.00 11.24 299 ALA A O 1
ATOM 2324 N N . PRO A 1 311 ? 37.825 45.294 32.385 1.00 10.87 300 PRO A N 1
ATOM 2325 C CA . PRO A 1 311 ? 38.994 44.542 32.848 1.00 10.52 300 PRO A CA 1
ATOM 2326 C C . PRO A 1 311 ? 38.661 43.600 34.016 1.00 10.16 300 PRO A C 1
ATOM 2327 O O . PRO A 1 311 ? 39.045 43.809 35.180 1.00 10.52 300 PRO A O 1
ATOM 2331 N N . TRP A 1 312 ? 37.931 42.526 33.699 1.00 10.07 301 TRP A N 1
ATOM 2332 C CA . TRP A 1 312 ? 37.648 41.504 34.697 1.00 10.02 301 TRP A CA 1
ATOM 2333 C C . TRP A 1 312 ? 38.956 41.134 35.396 1.00 9.92 301 TRP A C 1
ATOM 2334 O O . TRP A 1 312 ? 39.949 40.827 34.740 1.00 10.30 301 TRP A O 1
ATOM 2345 N N . SER A 1 313 ? 38.922 41.012 36.722 1.00 9.25 302 SER A N 1
ATOM 2346 C CA . SER A 1 313 ? 40.125 40.701 37.483 1.00 8.95 302 SER A CA 1
ATOM 2347 C C . SER A 1 313 ? 40.699 39.387 37.011 1.00 9.59 302 SER A C 1
ATOM 2348 O O . SER A 1 313 ? 41.914 39.209 36.847 1.00 10.28 302 SER A O 1
ATOM 2351 N N . PHE A 1 314 ? 39.802 38.423 36.887 1.00 9.10 303 PHE A N 1
ATOM 2352 C CA . PHE A 1 314 ? 40.102 37.099 36.372 1.00 9.21 303 PHE A CA 1
ATOM 2353 C C . PHE A 1 314 ? 38.897 36.566 35.642 1.00 8.94 303 PHE A C 1
ATOM 2354 O O . PHE A 1 314 ? 37.779 37.133 35.767 1.00 9.55 303 PHE A O 1
ATOM 2362 N N . PHE A 1 315 ? 39.125 35.592 34.770 1.00 8.83 304 PHE A N 1
ATOM 2363 C CA . PHE A 1 315 ? 38.051 34.858 34.137 1.00 9.20 304 PHE A CA 1
ATOM 2364 C C . PHE A 1 315 ? 38.235 33.373 34.404 1.00 8.70 304 PHE A C 1
ATOM 2365 O O . PHE A 1 315 ? 39.353 32.913 34.642 1.00 9.26 304 PHE A O 1
ATOM 2373 N N . MET A 1 316 ? 37.155 32.587 34.364 1.00 8.81 305 MET A N 1
ATOM 2374 C CA . MET A 1 316 ? 37.228 31.147 34.581 1.00 9.28 305 MET A CA 1
ATOM 2375 C C . MET A 1 316 ? 36.124 30.457 33.776 1.00 9.79 305 MET A C 1
ATOM 2376 O O . MET A 1 316 ? 34.986 30.319 34.266 1.00 10.50 305 MET A O 1
ATOM 2381 N N . PRO A 1 317 ? 36.441 29.970 32.578 1.00 10.04 306 PRO A N 1
ATOM 2382 C CA . PRO A 1 317 ? 35.486 29.087 31.918 1.00 10.31 306 PRO A CA 1
ATOM 2383 C C . PRO A 1 317 ? 35.234 27.835 32.703 1.00 10.50 306 PRO A C 1
ATOM 2384 O O . PRO A 1 317 ? 36.119 27.337 33.410 1.00 10.60 306 PRO A O 1
ATOM 2388 N N . TRP A 1 318 ? 34.063 27.261 32.527 1.00 9.99 307 TRP A N 1
ATOM 2389 C CA . TRP A 1 318 ? 33.706 25.996 33.142 1.00 10.92 307 TRP A CA 1
ATOM 2390 C C . TRP A 1 318 ? 34.507 24.873 32.458 1.00 11.08 307 TRP A C 1
ATOM 2391 O O . TRP A 1 318 ? 35.223 25.087 31.479 1.00 10.96 307 TRP A O 1
ATOM 2402 N N . TYR A 1 319 ? 34.377 23.681 33.001 1.00 10.93 308 TYR A N 1
ATOM 2403 C CA . TYR A 1 319 ? 35.228 22.564 32.635 1.00 11.70 308 TYR A CA 1
ATOM 2404 C C . TYR A 1 319 ? 34.750 21.895 31.363 1.00 12.43 308 TYR A C 1
ATOM 2405 O O . TYR A 1 319 ? 33.720 22.256 30.769 1.00 13.01 308 TYR A O 1
ATOM 2414 N N . ASN A 1 320 ? 35.548 20.925 30.905 1.00 13.57 309 ASN A N 1
ATOM 2415 C CA . ASN A 1 320 ? 35.245 20.127 29.715 1.00 15.18 309 ASN A CA 1
ATOM 2416 C C . ASN A 1 320 ? 35.071 21.042 28.484 1.00 13.94 309 ASN A C 1
ATOM 2417 O O . ASN A 1 320 ? 35.967 21.880 28.235 1.00 14.60 309 ASN A O 1
ATOM 2422 N N A ASN A 1 321 ? 33.960 20.924 27.743 0.50 14.09 310 ASN A N 1
ATOM 2423 N N B ASN A 1 321 ? 33.949 20.942 27.791 0.50 15.02 310 ASN A N 1
ATOM 2424 C CA A ASN A 1 321 ? 33.795 21.624 26.442 0.50 14.09 310 ASN A CA 1
ATOM 2425 C CA B ASN A 1 321 ? 33.751 21.603 26.507 0.50 15.74 310 ASN A CA 1
ATOM 2426 C C A ASN A 1 321 ? 33.690 23.146 26.592 0.50 12.78 310 ASN A C 1
ATOM 2427 C C B ASN A 1 321 ? 33.661 23.131 26.598 0.50 13.64 310 ASN A C 1
ATOM 2428 O O A ASN A 1 321 ? 33.837 23.868 25.614 0.50 12.23 310 ASN A O 1
ATOM 2429 O O B ASN A 1 321 ? 33.825 23.835 25.607 0.50 13.07 310 ASN A O 1
ATOM 2438 N N . TYR A 1 322 ? 33.389 23.650 27.792 1.00 12.41 311 TYR A N 1
ATOM 2439 C CA . TYR A 1 322 ? 33.400 25.106 27.998 1.00 12.20 311 TYR A CA 1
ATOM 2440 C C . TYR A 1 322 ? 34.804 25.691 27.954 1.00 11.34 311 TYR A C 1
ATOM 2441 O O . TYR A 1 322 ? 34.967 26.863 27.698 1.00 12.57 311 TYR A O 1
ATOM 2450 N N . CYS A 1 323 ? 35.805 24.828 28.134 1.00 11.72 312 CYS A N 1
ATOM 2451 C CA . CYS A 1 323 ? 37.211 25.233 28.024 1.00 12.06 312 CYS A CA 1
ATOM 2452 C C . CYS A 1 323 ? 37.880 24.619 26.803 1.00 11.98 312 CYS A C 1
ATOM 2453 O O . CYS A 1 323 ? 38.280 25.324 25.885 1.00 12.30 312 CYS A O 1
ATOM 2456 N N . ILE A 1 324 ? 38.011 23.289 26.804 1.00 11.59 313 ILE A N 1
ATOM 2457 C CA . ILE A 1 324 ? 38.655 22.568 25.702 1.00 12.03 313 ILE A CA 1
ATOM 2458 C C . ILE A 1 324 ? 37.669 22.544 24.548 1.00 12.55 313 ILE A C 1
ATOM 2459 O O . ILE A 1 324 ? 36.571 22.021 24.688 1.00 12.47 313 ILE A O 1
ATOM 2464 N N . PRO A 1 325 ? 38.052 23.084 23.380 1.00 12.26 314 PRO A N 1
ATOM 2465 C CA . PRO A 1 325 ? 37.075 23.244 22.301 1.00 13.00 314 PRO A CA 1
ATOM 2466 C C . PRO A 1 325 ? 36.585 21.916 21.722 1.00 13.95 314 PRO A C 1
ATOM 2467 O O . PRO A 1 325 ? 37.363 20.953 21.578 1.00 13.87 314 PRO A O 1
ATOM 2471 N N . GLU A 1 326 ? 35.319 21.931 21.353 1.00 15.64 315 GLU A N 1
ATOM 2472 C CA . GLU A 1 326 ? 34.652 20.819 20.685 1.00 18.37 315 GLU A CA 1
ATOM 2473 C C . GLU A 1 326 ? 33.751 21.390 19.602 1.00 18.52 315 GLU A C 1
ATOM 2474 O O . GLU A 1 326 ? 33.110 22.435 19.759 1.00 17.43 315 GLU A O 1
ATOM 2480 N N . GLY A 1 327 ? 33.701 20.693 18.470 1.00 19.05 316 GLY A N 1
ATOM 2481 C CA . GLY A 1 327 ? 32.751 21.059 17.420 1.00 20.65 316 GLY A CA 1
ATOM 2482 C C . GLY A 1 327 ? 33.142 22.243 16.570 1.00 21.17 316 GLY A C 1
ATOM 2483 O O . GLY A 1 327 ? 34.270 22.736 16.640 1.00 22.14 316 GLY A O 1
ATOM 2484 N N . SER A 1 328 ? 32.187 22.691 15.765 1.00 23.74 317 SER A N 1
ATOM 2485 C CA . SER A 1 328 ? 32.421 23.739 14.780 1.00 24.84 317 SER A CA 1
ATOM 2486 C C . SER A 1 328 ? 32.149 25.143 15.318 1.00 23.25 317 SER A C 1
ATOM 2487 O O . SER A 1 328 ? 32.509 26.119 14.668 1.00 23.46 317 SER A O 1
ATOM 2490 N N . ASN A 1 329 ? 31.514 25.249 16.491 1.00 21.22 318 ASN A N 1
ATOM 2491 C CA . ASN A 1 329 ? 31.295 26.550 17.132 1.00 20.34 318 ASN A CA 1
ATOM 2492 C C . ASN A 1 329 ? 31.716 26.464 18.597 1.00 17.06 318 ASN A C 1
ATOM 2493 O O . ASN A 1 329 ? 30.908 26.666 19.504 1.00 16.50 318 ASN A O 1
ATOM 2498 N N . PRO A 1 330 ? 32.993 26.133 18.846 1.00 14.97 319 PRO A N 1
ATOM 2499 C CA . PRO A 1 330 ? 33.401 25.908 20.237 1.00 13.84 319 PRO A CA 1
ATOM 2500 C C . PRO A 1 330 ? 33.249 27.139 21.116 1.00 13.50 319 PRO A C 1
ATOM 2501 O O . PRO A 1 330 ? 33.346 28.276 20.660 1.00 13.80 319 PRO A O 1
ATOM 2505 N N . TYR A 1 331 ? 33.035 26.906 22.396 1.00 12.62 320 TYR A N 1
ATOM 2506 C CA . TYR A 1 331 ? 33.006 28.023 23.345 1.00 11.90 320 TYR A CA 1
ATOM 2507 C C . TYR A 1 331 ? 34.281 28.869 23.274 1.00 11.26 320 TYR A C 1
ATOM 2508 O O . TYR A 1 331 ? 34.203 30.103 23.240 1.00 12.05 320 TYR A O 1
ATOM 2517 N N . ASN A 1 332 ? 35.441 28.194 23.305 1.00 11.18 321 ASN A N 1
ATOM 2518 C CA . ASN A 1 332 ? 36.730 28.858 23.295 1.00 11.16 321 ASN A CA 1
ATOM 2519 C C . ASN A 1 332 ? 37.622 28.063 22.368 1.00 11.20 321 ASN A C 1
ATOM 2520 O O . ASN A 1 332 ? 38.179 27.051 22.749 1.00 11.37 321 ASN A O 1
ATOM 2525 N N . SER A 1 333 ? 37.753 28.557 21.146 1.00 11.47 322 SER A N 1
ATOM 2526 C CA . SER A 1 333 ? 38.473 27.849 20.099 1.00 11.89 322 SER A CA 1
ATOM 2527 C C . SER A 1 333 ? 39.952 27.817 20.393 1.00 12.24 322 SER A C 1
ATOM 2528 O O . SER A 1 333 ? 40.495 28.590 21.172 1.00 12.15 322 SER A O 1
ATOM 2531 N N . LEU A 1 334 ? 40.656 26.942 19.689 1.00 12.44 323 LEU A N 1
ATOM 2532 C CA . LEU A 1 334 ? 42.107 26.878 19.765 1.00 13.50 323 LEU A CA 1
ATOM 2533 C C . LEU A 1 334 ? 42.713 28.237 19.405 1.00 13.61 323 LEU A C 1
ATOM 2534 O O . LEU A 1 334 ? 43.611 28.762 20.083 1.00 13.28 323 LEU A O 1
ATOM 2539 N N . GLU A 1 335 ? 42.223 28.816 18.317 1.00 14.77 324 GLU A N 1
ATOM 2540 C CA . GLU A 1 335 ? 42.697 30.122 17.861 1.00 15.49 324 GLU A CA 1
ATOM 2541 C C . GLU A 1 335 ? 42.482 31.200 18.946 1.00 13.41 324 GLU A C 1
ATOM 2542 O O . GLU A 1 335 ? 43.391 31.996 19.218 1.00 13.47 324 GLU A O 1
ATOM 2548 N N . PHE A 1 336 ? 41.316 31.200 19.587 1.00 13.36 325 PHE A N 1
ATOM 2549 C CA . PHE A 1 336 ? 41.002 32.163 20.620 1.00 13.35 325 PHE A CA 1
ATOM 2550 C C . PHE A 1 336 ? 41.960 31.983 21.799 1.00 12.72 325 PHE A C 1
ATOM 2551 O O . PHE A 1 336 ? 42.509 32.951 22.315 1.00 11.65 325 PHE A O 1
ATOM 2559 N N . TRP A 1 337 ? 42.198 30.746 22.205 1.00 12.10 326 TRP A N 1
ATOM 2560 C CA . TRP A 1 337 ? 43.068 30.502 23.328 1.00 12.01 326 TRP A CA 1
ATOM 2561 C C . TRP A 1 337 ? 44.510 30.893 23.047 1.00 11.87 326 TRP A C 1
ATOM 2562 O O . TRP A 1 337 ? 45.196 31.435 23.899 1.00 11.50 326 TRP A O 1
ATOM 2573 N N . LYS A 1 338 ? 44.996 30.588 21.839 1.00 12.72 327 LYS A N 1
ATOM 2574 C CA . LYS A 1 338 ? 46.365 30.975 21.490 1.00 14.01 327 LYS A CA 1
ATOM 2575 C C . LYS A 1 338 ? 46.560 32.485 21.580 1.00 12.89 327 LYS A C 1
ATOM 2576 O O . LYS A 1 338 ? 47.557 32.960 22.146 1.00 13.66 327 LYS A O 1
ATOM 2582 N N . LYS A 1 339 ? 45.595 33.224 21.064 1.00 13.04 328 LYS A N 1
ATOM 2583 C CA . LYS A 1 339 ? 45.611 34.687 21.104 1.00 14.20 328 LYS A CA 1
ATOM 2584 C C . LYS A 1 339 ? 45.555 35.201 22.545 1.00 13.50 328 LYS A C 1
ATOM 2585 O O . LYS A 1 339 ? 46.329 36.057 22.956 1.00 13.52 328 LYS A O 1
ATOM 2591 N N . THR A 1 340 ? 44.642 34.636 23.309 1.00 12.13 329 THR A N 1
ATOM 2592 C CA . THR A 1 340 ? 44.364 35.112 24.650 1.00 12.28 329 THR A CA 1
ATOM 2593 C C . THR A 1 340 ? 45.554 34.865 25.575 1.00 12.22 329 THR A C 1
ATOM 2594 O O . THR A 1 340 ? 46.021 35.757 26.308 1.00 12.33 329 THR A O 1
ATOM 2598 N N . MET A 1 341 ? 46.113 33.659 25.494 1.00 11.91 330 MET A N 1
ATOM 2599 C CA . MET A 1 341 ? 47.187 33.297 26.365 1.00 11.53 330 MET A CA 1
ATOM 2600 C C . MET A 1 341 ? 48.522 33.923 25.998 1.00 12.00 330 MET A C 1
ATOM 2601 O O . MET A 1 341 ? 49.458 33.808 26.787 1.00 14.96 330 MET A O 1
ATOM 2606 N N . SER A 1 342 ? 48.632 34.546 24.821 1.00 12.57 331 SER A N 1
ATOM 2607 C CA . SER A 1 342 ? 49.822 35.289 24.435 1.00 13.49 331 SER A CA 1
ATOM 2608 C C . SER A 1 342 ? 49.636 36.793 24.528 1.00 13.60 331 SER A C 1
ATOM 2609 O O . SER A 1 342 ? 50.582 37.530 24.269 1.00 14.66 331 SER A O 1
ATOM 2612 N N . SER A 1 343 ? 48.479 37.269 24.959 1.00 13.69 332 SER A N 1
ATOM 2613 C CA . SER A 1 343 ? 48.205 38.718 25.092 1.00 14.42 332 SER A CA 1
ATOM 2614 C C . SER A 1 343 ? 48.998 39.316 26.241 1.00 13.25 332 SER A C 1
ATOM 2615 O O . SER A 1 343 ? 49.026 38.764 27.338 1.00 12.74 332 SER A O 1
ATOM 2618 N N . SER A 1 344 ? 49.549 40.512 26.026 1.00 13.15 333 SER A N 1
ATOM 2619 C CA . SER A 1 344 ? 50.198 41.269 27.074 1.00 13.21 333 SER A CA 1
ATOM 2620 C C . SER A 1 344 ? 49.221 41.695 28.183 1.00 13.15 333 SER A C 1
ATOM 2621 O O . SER A 1 344 ? 49.647 42.048 29.267 1.00 15.73 333 SER A O 1
ATOM 2624 N N . LEU A 1 345 ? 47.920 41.637 27.912 1.00 12.09 334 LEU A N 1
ATOM 2625 C CA . LEU A 1 345 ? 46.921 41.939 28.947 1.00 12.80 334 LEU A CA 1
ATOM 2626 C C . LEU A 1 345 ? 46.643 40.806 29.881 1.00 11.83 334 LEU A C 1
ATOM 2627 O O . LEU A 1 345 ? 46.053 41.037 30.939 1.00 12.59 334 LEU A O 1
ATOM 2632 N N . VAL A 1 346 ? 47.096 39.613 29.543 1.00 10.35 335 VAL A N 1
ATOM 2633 C CA . VAL A 1 346 ? 46.654 38.405 30.269 1.00 10.64 335 VAL A CA 1
ATOM 2634 C C . VAL A 1 346 ? 47.785 37.850 31.102 1.00 10.42 335 VAL A C 1
ATOM 2635 O O . VAL A 1 346 ? 48.903 37.639 30.609 1.00 12.70 335 VAL A O 1
ATOM 2639 N N . ILE A 1 347 ? 47.494 37.563 32.358 1.00 9.94 336 ILE A N 1
ATOM 2640 C CA . ILE A 1 347 ? 48.428 36.944 33.273 1.00 10.37 336 ILE A CA 1
ATOM 2641 C C . ILE A 1 347 ? 48.209 35.438 33.205 1.00 9.77 336 ILE A C 1
ATOM 2642 O O . ILE A 1 347 ? 47.085 34.934 33.388 1.00 10.18 336 ILE A O 1
ATOM 2647 N N . THR A 1 348 ? 49.257 34.694 32.843 1.00 9.96 337 THR A N 1
ATOM 2648 C CA . THR A 1 348 ? 49.272 33.232 32.835 1.00 10.28 337 THR A CA 1
ATOM 2649 C C . THR A 1 348 ? 50.123 32.761 34.015 1.00 10.04 337 THR A C 1
ATOM 2650 O O . THR A 1 348 ? 50.753 33.565 34.705 1.00 10.29 337 THR A O 1
ATOM 2654 N N . LEU A 1 349 ? 50.178 31.455 34.234 1.00 10.55 338 LEU A N 1
ATOM 2655 C CA . LEU A 1 349 ? 50.991 30.947 35.310 1.00 10.58 338 LEU A CA 1
ATOM 2656 C C . LEU A 1 349 ? 52.452 31.372 35.201 1.00 10.83 338 LEU A C 1
ATOM 2657 O O . LEU A 1 349 ? 53.090 31.626 36.212 1.00 11.84 338 LEU A O 1
ATOM 2662 N N . ASP A 1 350 ? 52.933 31.521 33.970 1.00 11.70 339 ASP A N 1
ATOM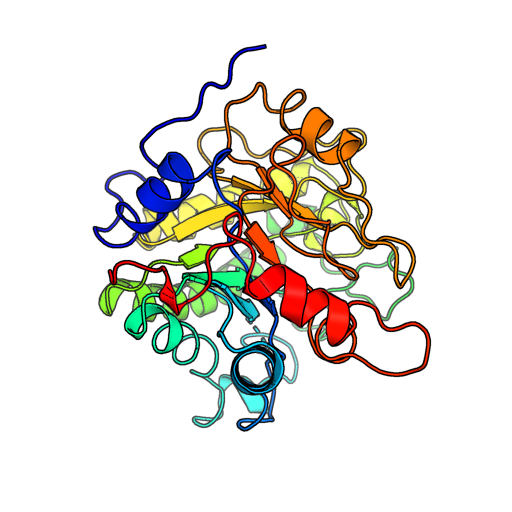 2663 C CA . ASP A 1 350 ? 54.322 31.952 33.750 1.00 12.82 339 ASP A CA 1
ATOM 2664 C C . ASP A 1 350 ? 54.600 33.388 34.121 1.00 13.07 339 ASP A C 1
ATOM 2665 O O . ASP A 1 350 ? 55.779 33.792 34.206 1.00 15.05 339 ASP A O 1
ATOM 2670 N N . ASN A 1 351 ? 53.571 34.199 34.330 1.00 12.19 340 ASN A N 1
ATOM 2671 C CA . ASN A 1 351 ? 53.749 35.581 34.765 1.00 13.21 340 ASN A CA 1
ATOM 2672 C C . ASN A 1 351 ? 53.684 35.736 36.282 1.00 13.43 340 ASN A C 1
ATOM 2673 O O . ASN A 1 351 ? 53.858 36.860 36.799 1.00 14.98 340 ASN A O 1
ATOM 2678 N N . MET A 1 352 ? 53.371 34.663 37.017 1.00 11.78 341 MET A N 1
ATOM 2679 C CA . MET A 1 352 ? 53.153 34.794 38.447 1.00 11.71 341 MET A CA 1
ATOM 2680 C C . MET A 1 352 ? 54.495 34.904 39.161 1.00 12.76 341 MET A C 1
ATOM 2681 O O . MET A 1 352 ? 55.489 34.294 38.747 1.00 14.53 341 MET A O 1
ATOM 2686 N N . PRO A 1 353 ? 54.513 35.615 40.288 1.00 11.61 342 PRO A N 1
ATOM 2687 C CA . PRO A 1 353 ? 55.800 35.880 40.981 1.00 12.16 342 PRO A CA 1
ATOM 2688 C C . PRO A 1 353 ? 56.268 34.763 41.873 1.00 12.98 342 PRO A C 1
ATOM 2689 O O . PRO A 1 353 ? 57.443 34.777 42.273 1.00 13.14 342 PRO A O 1
ATOM 2693 N N . GLY A 1 354 ? 55.397 33.830 42.250 1.00 11.96 343 GLY A N 1
ATOM 2694 C CA . GLY A 1 354 ? 55.675 32.844 43.306 1.00 11.85 343 GLY A CA 1
ATOM 2695 C C . GLY A 1 354 ? 55.303 33.454 44.638 1.00 11.38 343 GLY A C 1
ATOM 2696 O O . GLY A 1 354 ? 55.622 34.606 44.914 1.00 12.45 343 GLY A O 1
ATOM 2697 N N . TRP A 1 355 ? 54.625 32.674 45.467 1.00 11.59 344 TRP A N 1
ATOM 2698 C CA . TRP A 1 355 ? 54.128 33.142 46.740 1.00 12.34 344 TRP A CA 1
ATOM 2699 C C . TRP A 1 355 ? 55.177 32.961 47.848 1.00 13.85 344 TRP A C 1
ATOM 2700 O O . TRP A 1 355 ? 54.990 33.504 48.926 1.00 16.51 344 TRP A O 1
#

InterPro domains:
  IPR000805 Glycoside hydrolase family 26 [PR00739] (97-111)
  IPR000805 Glycoside hydrolase family 26 [PR00739] (169-186)
  IPR000805 Glycoside hydrolase family 26 [PR00739] (196-219)
  IPR000805 Glycoside hydrolase family 26 [PR00739] (232-244)
  IPR000805 Glycoside hydrolase family 26 [PTHR40079] (6-326)
  IPR017853 Glycoside hydrolase superfamily [SSF51445] (8-304)
  IPR022790 Glycosyl hydrolase family 26 domain [PF02156] (10-296)
  IPR022790 Glycosyl hydrolase family 26 domain [PS51764] (16-325)

Solvent-accessible surface area: 12792 Å² total

B-factor: mean 15.35, std 6.58, range [8.51, 46.55]

Foldseek 3Di:
DDFAADLAFLFPPFFPQQSVVLNVLVVLFLQFAFEEAEFDADDDLVRLCVLQVCLCVLQVFGTQEYEDECCCDAQPSCVACVDPSHVLSLLVSQLVSQQLQGAYAYEYLDADLLRPDRHFFDPVQPDDHDPQALVQCLDPPGPNVVSVVVVLVSVLVSLVVCVVVSGAHEYEYCAQLCVLGGNQNVVHQVSVLSVLVVSQCCNCPVSVNSRYAYEYECDVVNPPSLSNDNDRSRHAEYEYADEDDQQDQAQPLVVLVCVCVSVVSHHQYAHDEYQQHHQCDSSRRHSYHYYYDDQSRAPDDDRGNADSVNSNPQVPDPRYDGSVNRDRD